Protein AF-A0A7C4D1P0-F1 (afdb_monomer_lite)

Structure (mmCIF, N/CA/C/O backbone):
data_AF-A0A7C4D1P0-F1
#
_entry.id   AF-A0A7C4D1P0-F1
#
loop_
_atom_site.group_PDB
_atom_site.id
_atom_site.type_symbol
_atom_site.label_atom_id
_atom_site.label_alt_id
_atom_site.label_comp_id
_atom_site.label_asym_id
_atom_site.label_entity_id
_atom_site.label_seq_id
_atom_site.pdbx_PDB_ins_code
_atom_site.Cartn_x
_atom_site.Cartn_y
_atom_site.Cartn_z
_atom_site.occupancy
_atom_site.B_iso_or_equiv
_atom_site.auth_seq_id
_atom_site.auth_comp_id
_atom_site.auth_asym_id
_atom_site.auth_atom_id
_atom_site.pdbx_PDB_model_num
ATOM 1 N N . MET A 1 1 ? -26.866 -9.044 7.886 1.00 81.56 1 MET A N 1
ATOM 2 C CA . MET A 1 1 ? -25.459 -9.115 7.442 1.00 81.56 1 MET A CA 1
ATOM 3 C C . MET A 1 1 ? -24.733 -7.948 8.089 1.00 81.56 1 MET A C 1
ATOM 5 O O . MET A 1 1 ? -25.326 -6.878 8.161 1.00 81.56 1 MET A O 1
ATOM 9 N N . THR A 1 2 ? -23.544 -8.150 8.655 1.00 94.19 2 THR A N 1
ATOM 10 C CA . THR A 1 2 ? -22.810 -7.054 9.311 1.00 94.19 2 THR A CA 1
ATOM 11 C C . THR A 1 2 ? -22.239 -6.128 8.239 1.00 94.19 2 THR A C 1
ATOM 13 O O . THR A 1 2 ? -21.505 -6.586 7.363 1.00 94.19 2 THR A O 1
ATOM 16 N N . LYS A 1 3 ? -22.595 -4.842 8.309 1.00 98.00 3 LYS A N 1
ATOM 17 C CA . LYS A 1 3 ? -22.197 -3.801 7.355 1.00 98.00 3 LYS A CA 1
ATOM 18 C C . LYS A 1 3 ? -20.901 -3.133 7.798 1.00 98.00 3 LYS A C 1
ATOM 20 O O . LYS A 1 3 ? -20.767 -2.749 8.965 1.00 98.00 3 LYS A O 1
ATOM 25 N N . ILE A 1 4 ? -19.959 -2.973 6.878 1.00 98.38 4 ILE A N 1
ATOM 26 C CA . ILE A 1 4 ? -18.640 -2.398 7.137 1.00 98.38 4 ILE A CA 1
ATOM 27 C C . ILE A 1 4 ? -18.399 -1.231 6.189 1.00 98.38 4 ILE A C 1
ATOM 29 O O . ILE A 1 4 ? -18.488 -1.375 4.973 1.00 98.38 4 ILE A O 1
ATOM 33 N N . TYR A 1 5 ? -18.041 -0.085 6.755 1.00 98.25 5 TYR A N 1
ATOM 34 C CA . TYR A 1 5 ? -17.588 1.077 5.998 1.00 98.25 5 TYR A CA 1
ATOM 35 C C . TYR A 1 5 ? -16.065 1.182 6.086 1.00 98.25 5 TYR A C 1
ATOM 37 O O . TYR A 1 5 ? -15.496 1.057 7.174 1.00 98.25 5 TYR A O 1
ATOM 45 N N . ILE A 1 6 ? -15.401 1.408 4.948 1.00 98.00 6 ILE A N 1
ATOM 46 C CA . ILE A 1 6 ? -13.940 1.552 4.875 1.00 98.00 6 ILE A CA 1
ATOM 47 C C . ILE A 1 6 ? -13.582 2.878 4.216 1.00 98.00 6 ILE A C 1
ATOM 49 O O . ILE A 1 6 ? -13.783 3.064 3.017 1.00 98.00 6 ILE A O 1
ATOM 53 N N . GLU A 1 7 ? -12.954 3.759 4.986 1.00 96.69 7 GLU A N 1
ATOM 54 C CA . GLU A 1 7 ? -12.439 5.043 4.519 1.00 96.69 7 GLU A CA 1
ATOM 55 C C . GLU A 1 7 ? -10.917 4.972 4.401 1.00 96.69 7 GLU A C 1
ATOM 57 O O . GLU A 1 7 ? -10.233 4.498 5.312 1.00 96.69 7 GLU A O 1
ATOM 62 N N . THR A 1 8 ? -10.370 5.415 3.267 1.00 96.38 8 THR A N 1
ATOM 63 C CA . THR A 1 8 ? -8.942 5.255 2.967 1.00 96.38 8 THR A CA 1
ATOM 64 C C . THR A 1 8 ? -8.267 6.578 2.662 1.00 96.38 8 THR A C 1
ATOM 66 O O . THR A 1 8 ? -8.712 7.333 1.801 1.00 96.38 8 THR A O 1
ATOM 69 N N . TYR A 1 9 ? -7.127 6.802 3.307 1.00 95.25 9 TYR A N 1
ATOM 70 C CA . TYR A 1 9 ? -6.290 7.979 3.138 1.00 95.25 9 TYR A CA 1
ATOM 71 C C . TYR A 1 9 ? -4.828 7.590 2.948 1.00 95.25 9 TYR A C 1
ATOM 73 O O . TYR A 1 9 ? -4.298 6.716 3.631 1.00 95.25 9 TYR A O 1
ATOM 81 N N . GLY A 1 10 ? -4.140 8.282 2.042 1.00 91.88 10 GLY A N 1
ATOM 82 C CA . GLY A 1 10 ? -2.712 8.084 1.813 1.00 91.88 10 GLY A CA 1
ATOM 83 C C . GLY A 1 10 ? -2.357 7.755 0.373 1.00 91.88 10 GLY A C 1
ATOM 84 O O . GLY A 1 10 ? -2.955 8.275 -0.567 1.00 91.88 10 GLY A O 1
ATOM 85 N N . CYS A 1 11 ? -1.321 6.932 0.216 1.00 91.31 11 CYS A N 1
ATOM 86 C CA . CYS A 1 11 ? -0.736 6.595 -1.079 1.00 91.31 11 CYS A CA 1
ATOM 87 C C . CYS A 1 11 ? -1.408 5.377 -1.736 1.00 91.31 11 CYS A C 1
ATOM 89 O O . CYS A 1 11 ? -2.293 4.746 -1.159 1.00 91.31 11 CYS A O 1
ATOM 91 N N . ALA A 1 12 ? -0.947 5.020 -2.938 1.00 91.62 12 ALA A N 1
ATOM 92 C CA . ALA A 1 12 ? -1.386 3.827 -3.662 1.00 91.62 12 ALA A CA 1
ATOM 93 C C . ALA A 1 12 ? -1.218 2.533 -2.840 1.00 91.62 12 ALA A C 1
ATOM 95 O O . ALA A 1 12 ? -2.095 1.677 -2.869 1.00 91.62 12 ALA A O 1
ATOM 96 N N . VAL A 1 13 ? -0.168 2.426 -2.015 1.00 91.50 13 VAL A N 1
ATOM 97 C CA . VAL A 1 13 ? 0.007 1.267 -1.123 1.00 91.50 13 VAL A CA 1
ATOM 98 C C . VAL A 1 13 ? -1.068 1.221 -0.029 1.00 91.50 13 VAL A C 1
ATOM 100 O O . VAL A 1 13 ? -1.601 0.153 0.244 1.00 91.50 13 VAL A O 1
ATOM 103 N N . ASN A 1 14 ? -1.467 2.363 0.553 1.00 92.44 14 ASN A N 1
ATOM 104 C CA . ASN A 1 14 ? -2.599 2.389 1.492 1.00 92.44 14 ASN A CA 1
ATOM 105 C C . ASN A 1 14 ? -3.912 1.996 0.804 1.00 92.44 14 ASN A C 1
ATOM 107 O O . ASN A 1 14 ? -4.704 1.262 1.385 1.00 92.44 14 ASN A O 1
ATOM 111 N N . LYS A 1 15 ? -4.143 2.454 -0.432 1.00 93.00 15 LYS A N 1
ATOM 112 C CA . LYS A 1 15 ? -5.319 2.037 -1.210 1.00 93.00 15 LYS A CA 1
ATOM 113 C C . LYS A 1 15 ? -5.332 0.531 -1.437 1.00 93.00 15 LYS A C 1
ATOM 115 O O . LYS A 1 15 ? -6.334 -0.112 -1.142 1.00 93.00 15 LYS A O 1
ATOM 120 N N . ALA A 1 16 ? -4.204 -0.035 -1.858 1.00 91.94 16 ALA A N 1
ATOM 121 C CA . ALA A 1 16 ? -4.065 -1.472 -2.041 1.00 91.94 16 ALA A CA 1
ATOM 122 C C . ALA A 1 16 ? -4.304 -2.254 -0.738 1.00 91.94 16 ALA A C 1
ATOM 124 O O . ALA A 1 16 ? -5.005 -3.262 -0.756 1.00 91.94 16 ALA A O 1
ATOM 125 N N . ASP A 1 17 ? -3.809 -1.759 0.401 1.00 93.50 17 ASP A N 1
ATOM 126 C CA . ASP A 1 17 ? -4.081 -2.357 1.712 1.00 93.50 17 ASP A CA 1
ATOM 127 C C . ASP A 1 17 ? -5.592 -2.384 2.032 1.00 93.50 17 ASP A C 1
ATOM 129 O O . ASP A 1 17 ? -6.105 -3.379 2.547 1.00 93.50 17 ASP A O 1
ATOM 133 N N . SER A 1 18 ? -6.338 -1.330 1.682 1.00 95.31 18 SER A N 1
ATOM 134 C CA . SER A 1 18 ? -7.801 -1.324 1.820 1.00 95.31 18 SER A CA 1
ATOM 135 C C . SER A 1 18 ? -8.494 -2.292 0.868 1.00 95.31 18 SER A C 1
ATOM 137 O O . SER A 1 18 ? -9.461 -2.931 1.272 1.00 95.31 18 SER A O 1
ATOM 139 N N . LEU A 1 19 ? -8.015 -2.435 -0.371 1.00 93.12 19 LEU A N 1
ATOM 140 C CA . LEU A 1 19 ? -8.553 -3.415 -1.322 1.00 93.12 19 LEU A CA 1
ATOM 141 C C . LEU A 1 19 ? -8.319 -4.855 -0.845 1.00 93.12 19 LEU A C 1
ATOM 143 O O . LEU A 1 19 ? -9.210 -5.694 -0.977 1.00 93.12 19 LEU A O 1
ATOM 147 N N . ILE A 1 20 ? -7.170 -5.133 -0.223 1.00 91.75 20 ILE A N 1
ATOM 148 C CA . ILE A 1 20 ? -6.896 -6.419 0.434 1.00 91.75 20 ILE A CA 1
ATOM 149 C C . ILE A 1 20 ? -7.899 -6.656 1.570 1.00 91.75 20 ILE A C 1
ATOM 151 O O . ILE A 1 20 ? -8.544 -7.702 1.598 1.00 91.75 20 ILE A O 1
ATOM 155 N N . MET A 1 21 ? -8.092 -5.678 2.466 1.00 94.50 21 MET A N 1
ATOM 156 C CA . MET A 1 21 ? -9.079 -5.807 3.548 1.00 94.50 21 MET A CA 1
ATOM 157 C C . MET A 1 21 ? -10.498 -6.017 3.005 1.00 94.50 21 MET A C 1
ATOM 159 O O . MET A 1 21 ? -11.192 -6.909 3.481 1.00 94.50 21 MET A O 1
ATOM 163 N N . LYS A 1 22 ? -10.920 -5.259 1.981 1.00 94.19 22 LYS A N 1
ATOM 164 C CA . LYS A 1 22 ? -12.225 -5.439 1.317 1.00 94.19 22 LYS A CA 1
ATOM 165 C C . LYS A 1 22 ? -12.387 -6.854 0.764 1.00 94.19 22 LYS A C 1
ATOM 167 O O . LYS A 1 22 ? -13.417 -7.465 1.013 1.00 94.19 22 LYS A O 1
ATOM 172 N N . THR A 1 23 ? -11.374 -7.371 0.066 1.00 89.88 23 THR A N 1
ATOM 173 C CA . THR A 1 23 ? -11.391 -8.730 -0.507 1.00 89.88 23 THR A CA 1
ATOM 174 C C . THR A 1 23 ? -11.657 -9.767 0.588 1.00 89.88 23 THR A C 1
ATOM 176 O O . THR A 1 23 ? -12.624 -10.517 0.503 1.00 89.88 23 THR A O 1
ATOM 179 N N . ILE A 1 24 ? -10.880 -9.720 1.675 1.00 92.25 24 ILE A N 1
ATOM 180 C CA . ILE A 1 24 ? -11.000 -10.652 2.808 1.00 92.25 24 ILE A CA 1
ATOM 181 C C . ILE A 1 24 ? -12.375 -10.545 3.490 1.00 92.25 24 ILE A C 1
ATOM 183 O O . ILE A 1 24 ? -12.966 -11.552 3.879 1.00 92.25 24 ILE A O 1
ATOM 187 N N . LEU A 1 25 ? -12.898 -9.327 3.651 1.00 94.75 25 LEU A N 1
ATOM 188 C CA . LEU A 1 25 ? -14.193 -9.099 4.296 1.00 94.75 25 LEU A CA 1
ATOM 189 C C . LEU A 1 25 ? -15.360 -9.599 3.434 1.00 94.75 25 LEU A C 1
ATOM 191 O O . LEU A 1 25 ? -16.275 -10.235 3.955 1.00 94.75 25 LEU A O 1
ATOM 195 N N . ILE A 1 26 ? -15.312 -9.375 2.121 1.00 92.62 26 ILE A N 1
ATOM 196 C CA . ILE A 1 26 ? -16.333 -9.868 1.186 1.00 92.62 26 ILE A CA 1
ATOM 197 C C . ILE A 1 26 ? -16.341 -11.402 1.165 1.00 92.62 26 ILE A C 1
ATOM 199 O O . ILE A 1 26 ? -17.405 -12.007 1.274 1.00 92.62 26 ILE A O 1
ATOM 203 N N . GLU A 1 27 ? -15.169 -12.043 1.112 1.00 91.50 27 GLU A N 1
ATOM 204 C CA . GLU A 1 27 ? -15.042 -13.510 1.161 1.00 91.50 27 GLU A CA 1
ATOM 205 C C . GLU A 1 27 ? -15.613 -14.121 2.452 1.00 91.50 27 GLU A C 1
ATOM 207 O O . GLU A 1 27 ? -16.077 -15.261 2.454 1.00 91.50 27 GLU A O 1
ATOM 212 N N . LYS A 1 28 ? -15.616 -13.361 3.554 1.00 94.75 28 LYS A N 1
ATOM 213 C CA . LYS A 1 28 ? -16.227 -13.757 4.833 1.00 94.75 28 LYS A CA 1
ATOM 214 C C . LYS A 1 28 ? -17.712 -13.405 4.960 1.00 94.75 28 LYS A C 1
ATOM 216 O O . LYS A 1 28 ? -18.309 -13.698 5.993 1.00 94.75 28 LYS A O 1
ATOM 221 N N . GLY A 1 29 ? -18.324 -12.833 3.923 1.00 95.62 29 GLY A N 1
ATOM 222 C CA . GLY A 1 29 ? -19.756 -12.533 3.886 1.00 95.62 29 GLY A CA 1
ATOM 223 C C . GLY A 1 29 ? -20.151 -11.229 4.583 1.00 95.62 29 GLY A C 1
ATOM 224 O O . GLY A 1 29 ? -21.314 -11.074 4.960 1.00 95.62 29 GLY A O 1
ATOM 225 N N . TYR A 1 30 ? -19.210 -10.298 4.778 1.00 97.25 30 TYR A N 1
ATOM 226 C CA . TYR A 1 30 ? -19.527 -8.938 5.21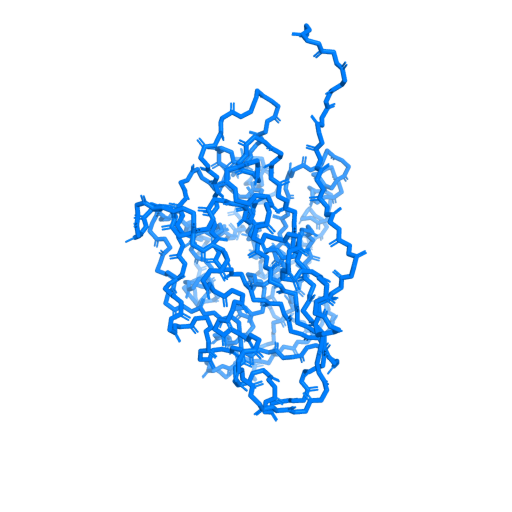9 1.00 97.25 30 TYR A CA 1
ATOM 227 C C . TYR A 1 30 ? -19.995 -8.074 4.043 1.00 97.25 30 TYR A C 1
ATOM 229 O O . TYR A 1 30 ? -19.492 -8.191 2.926 1.00 97.25 30 TYR A O 1
ATOM 237 N N . GLU A 1 31 ? -20.928 -7.162 4.312 1.00 97.12 31 GLU A N 1
ATOM 238 C CA . GLU A 1 31 ? -21.423 -6.199 3.323 1.00 97.12 31 GLU A CA 1
ATOM 239 C C . GLU A 1 31 ? -20.609 -4.904 3.418 1.00 97.12 31 GLU A C 1
ATOM 241 O O . GLU A 1 31 ? -20.522 -4.311 4.495 1.00 97.12 31 GLU A O 1
ATOM 246 N N . ILE A 1 32 ? -20.018 -4.450 2.311 1.00 96.69 32 ILE A N 1
ATOM 247 C CA . ILE A 1 32 ? -19.338 -3.149 2.258 1.00 96.69 32 ILE A CA 1
ATOM 248 C C . ILE A 1 32 ? -20.364 -2.069 1.917 1.00 96.69 32 ILE A C 1
ATOM 250 O O . ILE A 1 32 ? -21.072 -2.197 0.923 1.00 96.69 32 ILE A O 1
ATOM 254 N N . VAL A 1 33 ? -20.424 -1.015 2.731 1.00 97.19 33 VAL A N 1
ATOM 255 C CA . VAL A 1 33 ? -21.323 0.135 2.538 1.00 97.19 33 VAL A CA 1
ATOM 256 C C . VAL A 1 33 ? -20.535 1.420 2.305 1.00 97.19 33 VAL A C 1
ATOM 258 O O . VAL A 1 33 ? -19.357 1.506 2.664 1.00 97.19 33 VAL A O 1
ATOM 261 N N . ASP A 1 34 ? -21.194 2.427 1.732 1.00 95.62 34 ASP A N 1
ATOM 262 C CA . ASP A 1 34 ? -20.552 3.669 1.285 1.00 95.62 34 ASP A CA 1
ATOM 263 C C . ASP A 1 34 ? -20.566 4.789 2.331 1.00 95.62 34 ASP A C 1
ATOM 265 O O . ASP A 1 34 ? -19.834 5.771 2.189 1.00 95.62 34 ASP A O 1
ATOM 269 N N . THR A 1 35 ? -21.364 4.654 3.394 1.00 96.44 35 THR A N 1
ATOM 270 C CA . THR A 1 35 ? -21.483 5.671 4.445 1.00 96.44 35 THR A CA 1
ATOM 271 C C . THR A 1 35 ? -21.177 5.100 5.832 1.00 96.44 35 THR A C 1
ATOM 273 O O . THR A 1 35 ? -21.544 3.959 6.146 1.00 96.44 35 THR A O 1
ATOM 276 N N . PRO A 1 36 ? -20.511 5.869 6.716 1.00 96.25 36 PRO A N 1
ATOM 277 C CA . PRO A 1 36 ? -20.294 5.440 8.092 1.00 96.25 36 PRO A CA 1
ATOM 278 C C . PRO A 1 36 ? -21.611 5.280 8.859 1.00 96.25 36 PRO A C 1
ATOM 280 O O . PRO A 1 36 ? -21.653 4.506 9.815 1.00 96.25 36 PRO A O 1
ATOM 283 N N . GLU A 1 37 ? -22.686 5.963 8.462 1.00 94.75 37 GLU A N 1
ATOM 284 C CA . GLU A 1 37 ? -24.021 5.901 9.066 1.00 94.75 37 GLU A CA 1
ATOM 285 C C . GLU A 1 37 ? -24.698 4.536 8.866 1.00 94.75 37 GLU A C 1
ATOM 287 O O . GLU A 1 37 ? -25.320 4.029 9.802 1.00 94.75 37 GLU A O 1
ATOM 292 N N . GLU A 1 38 ? -24.503 3.891 7.717 1.00 95.62 38 GLU A N 1
ATOM 293 C CA . GLU A 1 38 ? -25.063 2.565 7.411 1.00 95.62 38 GLU A CA 1
ATOM 294 C C . GLU A 1 38 ? -24.280 1.406 8.044 1.00 95.62 38 GLU A C 1
ATOM 296 O O . GLU A 1 38 ? -24.788 0.289 8.162 1.00 95.62 38 GLU A O 1
ATOM 301 N N . ALA A 1 39 ? -23.037 1.651 8.459 1.00 97.50 39 ALA A N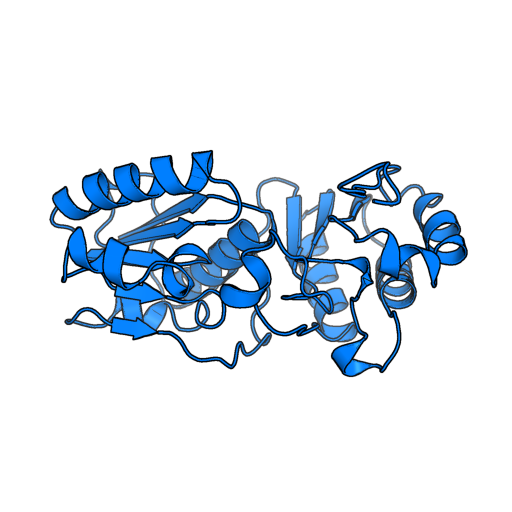 1
ATOM 302 C CA . ALA A 1 39 ? -22.148 0.601 8.934 1.00 97.50 39 ALA A CA 1
ATOM 303 C C . ALA A 1 39 ? -22.383 0.207 10.398 1.00 97.50 39 ALA A C 1
ATOM 305 O O . ALA A 1 39 ? -22.707 1.037 11.247 1.00 97.50 39 ALA A O 1
ATOM 306 N N . ASN A 1 40 ? -22.120 -1.055 10.730 1.00 97.12 40 ASN A N 1
ATOM 307 C CA . ASN A 1 40 ? -21.958 -1.513 12.111 1.00 97.12 40 ASN A CA 1
ATOM 308 C C . ASN A 1 40 ? -20.508 -1.333 12.592 1.00 97.12 40 ASN A C 1
ATOM 310 O O . ASN A 1 40 ? -20.268 -1.095 13.777 1.00 97.12 40 ASN A O 1
ATOM 314 N N . ILE A 1 41 ? -19.546 -1.448 11.669 1.00 98.19 41 ILE A N 1
ATOM 315 C CA . ILE A 1 41 ? -18.107 -1.352 11.934 1.00 98.19 41 ILE A CA 1
ATOM 316 C C . ILE A 1 41 ? -17.486 -0.372 10.942 1.00 98.19 41 ILE A C 1
ATOM 318 O O . ILE A 1 41 ? -17.766 -0.422 9.745 1.00 98.19 41 ILE A O 1
ATOM 322 N N . ILE A 1 42 ? -16.623 0.506 11.442 1.00 98.56 42 ILE A N 1
ATOM 323 C CA . ILE A 1 42 ? -15.915 1.504 10.642 1.00 98.56 42 ILE A CA 1
ATOM 324 C C . ILE A 1 42 ? -14.428 1.167 10.641 1.00 98.56 42 ILE A C 1
ATOM 326 O O . ILE A 1 42 ? -13.831 0.978 11.702 1.00 98.56 42 ILE A O 1
ATOM 330 N N . ILE A 1 43 ? -13.824 1.131 9.455 1.00 98.56 43 ILE A N 1
ATOM 331 C CA . ILE A 1 43 ? -12.384 0.971 9.264 1.00 98.56 43 ILE A CA 1
ATOM 332 C C . ILE A 1 43 ? -11.828 2.249 8.638 1.00 98.56 43 ILE A C 1
ATOM 334 O O . ILE A 1 43 ? -12.247 2.654 7.557 1.00 98.56 43 ILE A O 1
ATOM 338 N N . VAL A 1 44 ? -10.851 2.868 9.295 1.00 98.12 44 VAL A N 1
ATOM 339 C CA . VAL A 1 44 ? -10.098 4.006 8.752 1.00 98.12 44 VAL A CA 1
ATOM 340 C C . VAL A 1 44 ? -8.680 3.548 8.469 1.00 98.12 44 VAL A C 1
ATOM 342 O O . VAL A 1 44 ? -7.884 3.391 9.394 1.00 98.12 44 VAL A O 1
ATOM 345 N N . ASN A 1 45 ? -8.348 3.339 7.199 1.00 97.69 45 ASN A N 1
ATOM 346 C CA . ASN A 1 45 ? -6.980 3.046 6.786 1.00 97.69 45 ASN A CA 1
ATOM 347 C C . ASN A 1 45 ? -6.278 4.342 6.402 1.00 97.69 45 ASN A C 1
ATOM 349 O O . ASN A 1 45 ? -6.676 4.992 5.435 1.00 97.69 45 ASN A O 1
ATOM 353 N N . THR A 1 46 ? -5.235 4.726 7.135 1.00 95.31 46 THR A N 1
ATOM 354 C CA . THR A 1 46 ? -4.592 6.014 6.897 1.00 95.31 46 THR A CA 1
ATOM 355 C C . THR A 1 46 ? -3.068 6.010 6.957 1.00 95.31 46 THR A C 1
ATOM 357 O O . THR A 1 46 ? -2.407 5.205 7.619 1.00 95.31 46 THR A O 1
ATOM 360 N N . CYS A 1 47 ? -2.504 6.966 6.226 1.00 89.62 47 CYS A N 1
ATOM 361 C CA . CYS A 1 47 ? -1.098 7.311 6.205 1.00 89.62 47 CYS A CA 1
ATOM 362 C C . CYS A 1 47 ? -0.740 8.353 7.279 1.00 89.62 47 CYS A C 1
ATOM 364 O O . CYS A 1 47 ? -1.601 8.995 7.876 1.00 89.62 47 CYS A O 1
ATOM 366 N N . VAL A 1 48 ? 0.565 8.516 7.491 1.00 90.94 48 VAL A N 1
ATOM 367 C CA . VAL A 1 48 ? 1.189 9.476 8.417 1.00 90.94 48 VAL A CA 1
ATOM 368 C C . VAL A 1 48 ? 2.412 10.165 7.785 1.00 90.94 48 VAL A C 1
ATOM 370 O O . VAL A 1 48 ? 3.138 10.898 8.433 1.00 90.94 48 VAL A O 1
ATOM 373 N N . VAL A 1 49 ? 2.665 9.931 6.490 1.00 87.44 49 VAL A N 1
ATOM 374 C CA . VAL A 1 49 ? 3.855 10.454 5.793 1.00 87.44 49 VAL A CA 1
ATOM 375 C C . VAL A 1 49 ? 3.781 11.966 5.588 1.00 87.44 49 VAL A C 1
ATOM 377 O O . VAL A 1 49 ? 4.807 12.635 5.621 1.00 87.44 49 VAL A O 1
ATOM 380 N N . ARG A 1 50 ? 2.581 12.515 5.369 1.00 89.06 50 ARG A N 1
ATOM 381 C CA . ARG A 1 50 ? 2.383 13.960 5.237 1.00 89.06 50 ARG A CA 1
ATOM 382 C C . ARG A 1 50 ? 1.713 14.522 6.483 1.00 89.06 50 ARG A C 1
ATOM 384 O O . ARG A 1 50 ? 0.676 14.009 6.905 1.00 89.06 50 ARG A O 1
ATOM 391 N N . TYR A 1 51 ? 2.267 15.609 7.012 1.00 87.94 51 TYR A N 1
ATOM 392 C CA . TYR A 1 51 ? 1.777 16.261 8.228 1.00 87.94 51 TYR A CA 1
ATOM 393 C C . TYR A 1 51 ? 0.320 16.743 8.111 1.00 87.94 51 TYR A C 1
ATOM 395 O O . TYR A 1 51 ? -0.483 16.554 9.020 1.00 87.94 51 TYR A O 1
ATOM 403 N N . ASP A 1 52 ? -0.069 17.297 6.960 1.00 89.56 52 ASP A N 1
ATOM 404 C CA . ASP A 1 52 ? -1.448 17.730 6.701 1.00 89.56 52 ASP A CA 1
ATOM 405 C C . ASP A 1 52 ? -2.444 16.556 6.737 1.00 89.56 52 ASP A C 1
ATOM 407 O O . ASP A 1 52 ? -3.594 16.704 7.158 1.00 89.56 52 ASP A O 1
ATOM 411 N N . THR A 1 53 ? -2.005 15.378 6.287 1.00 88.88 53 THR A N 1
ATOM 412 C CA . THR A 1 53 ? -2.791 14.147 6.354 1.00 88.88 53 THR A CA 1
ATOM 413 C C . THR A 1 53 ? -2.878 13.697 7.803 1.00 88.88 53 THR A C 1
ATOM 415 O O . THR A 1 53 ? -3.981 13.501 8.295 1.00 88.88 53 THR A O 1
ATOM 418 N N . GLU A 1 54 ? -1.760 13.633 8.526 1.00 91.94 54 GLU A N 1
ATOM 419 C CA . GLU A 1 54 ? -1.739 13.267 9.947 1.00 91.94 54 GLU A CA 1
ATOM 420 C C . GLU A 1 54 ? -2.738 14.090 10.781 1.00 91.94 54 GLU A C 1
ATOM 422 O O . GLU A 1 54 ? -3.603 13.520 11.454 1.00 91.94 54 GLU A O 1
ATOM 427 N N . VAL A 1 55 ? -2.666 15.424 10.708 1.00 92.88 55 VAL A N 1
ATOM 428 C CA . VAL A 1 55 ? -3.530 16.320 11.498 1.00 92.88 55 VAL A CA 1
ATOM 429 C C . VAL A 1 55 ? -5.007 16.087 11.182 1.00 92.88 55 VAL A C 1
ATOM 431 O O . VAL A 1 55 ? -5.833 15.962 12.092 1.00 92.88 55 VAL A O 1
ATOM 434 N N . ARG A 1 56 ? -5.354 15.984 9.892 1.00 95.06 56 ARG A N 1
ATOM 435 C CA . ARG A 1 56 ? -6.733 15.704 9.464 1.00 95.06 56 ARG A CA 1
ATOM 436 C C . ARG A 1 56 ? -7.219 14.348 9.966 1.00 95.06 56 ARG A C 1
ATOM 438 O O . ARG A 1 56 ? -8.387 14.218 10.324 1.00 95.06 56 ARG A O 1
ATOM 445 N N . MET A 1 57 ? -6.336 13.359 10.018 1.00 95.81 57 MET A N 1
ATOM 446 C CA . MET A 1 57 ? -6.686 11.988 10.374 1.00 95.81 57 MET A CA 1
ATOM 447 C C . MET A 1 57 ? -6.936 11.814 11.859 1.00 95.81 57 MET A C 1
ATOM 449 O O . MET A 1 57 ? -7.910 11.158 12.213 1.00 95.81 57 MET A O 1
ATOM 453 N N . PHE A 1 58 ? -6.177 12.475 12.734 1.00 96.94 58 PHE A N 1
ATOM 454 C CA . PHE A 1 58 ? -6.528 12.491 14.158 1.00 96.94 58 PHE A CA 1
ATOM 455 C C . PHE A 1 58 ? -7.901 13.116 14.408 1.00 96.94 58 PHE A C 1
ATOM 457 O O . PHE A 1 58 ? -8.694 12.559 15.164 1.00 96.94 58 PHE A O 1
ATOM 464 N N . LYS A 1 59 ? -8.221 14.219 13.718 1.00 96.75 59 LYS A N 1
ATOM 465 C CA . LYS A 1 59 ? -9.553 14.833 13.801 1.00 96.75 59 LYS A CA 1
ATOM 466 C C . LYS A 1 59 ? -10.644 13.886 13.291 1.00 96.75 59 LYS A C 1
ATOM 468 O O . LYS A 1 59 ? -11.684 13.762 13.929 1.00 96.75 59 LYS A O 1
ATOM 473 N N . ARG A 1 60 ? -10.417 13.209 12.161 1.00 97.12 60 ARG A N 1
ATOM 474 C CA . ARG A 1 60 ? -11.386 12.262 11.586 1.00 97.12 60 ARG A CA 1
ATOM 475 C C . ARG A 1 60 ? -11.595 11.040 12.484 1.00 97.12 60 ARG A C 1
ATOM 477 O O . ARG A 1 60 ? -12.734 10.638 12.686 1.00 97.12 60 ARG A O 1
ATOM 484 N N . ILE A 1 61 ? -10.530 10.491 13.066 1.00 97.56 61 ILE A N 1
ATOM 485 C CA . ILE A 1 61 ? -10.600 9.373 14.019 1.00 97.56 61 ILE A CA 1
ATOM 486 C C . ILE A 1 61 ? -11.404 9.770 15.265 1.00 97.56 61 ILE A C 1
ATOM 488 O O . ILE A 1 61 ? -12.267 9.006 15.684 1.00 97.56 61 ILE A O 1
ATOM 492 N N . ASP A 1 62 ? -11.176 10.966 15.818 1.00 97.62 62 ASP A N 1
ATOM 493 C CA . ASP A 1 62 ? -11.947 11.493 16.957 1.00 97.62 62 ASP A CA 1
ATOM 494 C C . ASP A 1 62 ? -13.437 11.695 16.624 1.00 97.62 62 ASP A C 1
ATOM 496 O O . ASP A 1 62 ? -14.314 11.409 17.434 1.00 97.62 62 ASP A O 1
ATOM 500 N N . GLN A 1 63 ? -13.755 12.152 15.412 1.00 97.06 63 GLN A N 1
ATOM 501 C CA . GLN A 1 63 ? -15.147 12.262 14.966 1.00 97.06 63 GLN A CA 1
ATOM 502 C C . GLN A 1 63 ? -15.823 10.891 14.868 1.00 97.06 63 GLN A C 1
ATOM 504 O O . GLN A 1 63 ? -16.951 10.723 15.324 1.00 97.06 63 GLN A O 1
ATOM 509 N N . LEU A 1 64 ? -15.135 9.910 14.282 1.00 97.06 64 LEU A N 1
ATOM 510 C CA . LEU A 1 64 ? -15.682 8.571 14.075 1.00 97.06 64 LEU A CA 1
ATOM 511 C C . LEU A 1 64 ? -15.801 7.785 15.387 1.00 97.06 64 LEU A C 1
ATOM 513 O O . LEU A 1 64 ? -16.747 7.014 15.542 1.00 97.06 64 LEU A O 1
ATOM 517 N N . SER A 1 65 ? -14.902 8.002 16.353 1.00 96.19 65 SER A N 1
ATOM 518 C CA . SER A 1 65 ? -14.973 7.344 17.667 1.00 96.19 65 SER A CA 1
ATOM 519 C C . SER A 1 65 ? -16.216 7.763 18.463 1.00 96.19 65 SER A C 1
ATOM 521 O O . SER A 1 65 ? -16.735 6.977 19.255 1.00 96.19 65 SER A O 1
ATOM 523 N N . LYS A 1 66 ? -16.739 8.969 18.209 1.00 95.81 66 LYS A N 1
ATOM 524 C CA . LYS A 1 66 ? -17.944 9.521 18.849 1.00 95.81 66 LYS A CA 1
ATOM 525 C C . LYS A 1 66 ? -19.257 8.987 18.276 1.00 95.81 66 LYS A C 1
ATOM 527 O O . LYS A 1 66 ? -20.304 9.234 18.863 1.00 95.81 66 LYS A O 1
ATOM 532 N N . LEU A 1 67 ? -19.226 8.224 17.180 1.00 94.75 67 LEU A N 1
ATOM 533 C CA . LEU A 1 67 ? -20.431 7.630 16.584 1.00 94.75 67 LEU A CA 1
ATOM 534 C C . LEU A 1 67 ? -20.981 6.430 17.375 1.00 94.75 67 LEU A C 1
ATOM 536 O O . LEU A 1 67 ? -22.013 5.883 16.999 1.00 94.75 67 LEU A O 1
ATOM 540 N N . GLY A 1 68 ? -20.293 5.980 18.432 1.00 92.62 68 GLY A N 1
ATOM 541 C CA . GLY A 1 68 ? -20.714 4.821 19.232 1.00 92.62 68 GLY A CA 1
ATOM 542 C C . GLY A 1 68 ? -20.622 3.484 18.486 1.00 92.62 68 GLY A C 1
ATOM 543 O O . GLY A 1 68 ? -21.176 2.484 18.933 1.00 92.62 68 GLY A O 1
ATOM 544 N N . LYS A 1 69 ? -19.929 3.465 17.343 1.00 95.31 69 LYS A N 1
ATOM 545 C CA . LYS A 1 69 ? -19.711 2.283 16.504 1.00 95.31 69 LYS A CA 1
ATOM 546 C C . LYS A 1 69 ? -18.332 1.697 16.761 1.00 95.31 69 LYS A C 1
ATOM 548 O O . LYS A 1 69 ? -17.413 2.394 17.195 1.00 95.31 69 LYS A O 1
ATOM 553 N N . LYS A 1 70 ? -18.164 0.412 16.450 1.00 97.25 70 LYS A N 1
ATOM 554 C CA . LYS A 1 70 ? -16.850 -0.225 16.525 1.00 97.25 70 LYS A CA 1
ATOM 555 C C . LYS A 1 70 ? -15.921 0.413 15.492 1.00 97.25 70 LYS A C 1
ATOM 557 O O . LYS A 1 70 ? -16.197 0.353 14.295 1.00 97.25 70 LYS A O 1
ATOM 562 N N . LEU A 1 71 ? -14.830 1.011 15.965 1.00 98.31 71 LEU A N 1
ATOM 563 C CA . LEU A 1 71 ? -13.847 1.698 15.134 1.00 98.31 71 LEU A CA 1
ATOM 564 C C . LEU A 1 71 ? -12.532 0.919 15.099 1.00 98.31 71 LEU A C 1
ATOM 566 O O . LEU A 1 71 ? -11.949 0.586 16.134 1.00 98.31 71 LEU A O 1
ATOM 570 N N . ILE A 1 72 ? -12.055 0.671 13.887 1.00 98.56 72 ILE A N 1
ATOM 571 C CA . ILE A 1 72 ? -10.767 0.059 13.598 1.00 98.56 72 ILE A CA 1
ATOM 572 C C . ILE A 1 72 ? -9.931 1.096 12.850 1.00 98.56 72 ILE A C 1
ATOM 574 O O . ILE A 1 72 ? -10.337 1.594 11.802 1.00 98.56 72 ILE A O 1
ATOM 578 N N . VAL A 1 73 ? -8.755 1.429 13.372 1.00 98.44 73 VAL A N 1
ATOM 579 C CA . VAL A 1 73 ? -7.778 2.262 12.665 1.00 98.44 73 VAL A CA 1
ATOM 580 C C . VAL A 1 73 ? -6.695 1.348 12.110 1.00 98.44 73 VAL A C 1
ATOM 582 O O . VAL A 1 73 ? -6.151 0.508 12.826 1.00 98.44 73 VAL A O 1
ATOM 585 N N . ALA A 1 74 ? -6.389 1.507 10.829 1.00 97.38 74 ALA A N 1
ATOM 586 C CA . ALA A 1 74 ? -5.405 0.729 10.097 1.00 97.38 74 ALA A CA 1
ATOM 587 C C . ALA A 1 74 ? -4.382 1.637 9.395 1.00 97.38 74 ALA A C 1
ATOM 589 O O . ALA A 1 74 ? -4.579 2.848 9.256 1.00 97.38 74 ALA A O 1
ATOM 590 N N . GLY A 1 75 ? -3.290 1.041 8.920 1.00 94.88 75 GLY A N 1
ATOM 591 C CA . GLY A 1 75 ? -2.288 1.731 8.109 1.00 94.88 75 GLY A CA 1
ATOM 592 C C . GLY A 1 75 ? -1.156 2.356 8.922 1.00 94.88 75 GLY A C 1
ATOM 593 O O . GLY A 1 75 ? -0.977 2.088 10.105 1.00 94.88 75 GLY A O 1
ATOM 594 N N . CYS A 1 76 ? -0.327 3.168 8.263 1.00 94.69 76 CYS A N 1
ATOM 595 C CA . CYS A 1 76 ? 0.965 3.620 8.789 1.00 94.69 76 CYS A CA 1
ATOM 596 C C . CYS A 1 76 ? 0.849 4.384 10.116 1.00 94.69 76 CYS A C 1
ATOM 598 O O . CYS A 1 76 ? 1.759 4.316 10.941 1.00 94.69 76 CYS A O 1
ATOM 600 N N . ILE A 1 77 ? -0.262 5.096 10.334 1.00 95.94 77 ILE A N 1
ATOM 601 C CA . ILE A 1 77 ? -0.468 5.896 11.548 1.00 95.94 77 ILE A CA 1
ATOM 602 C C . ILE A 1 77 ? -0.457 5.045 12.824 1.00 95.94 77 ILE A C 1
ATOM 604 O O . ILE A 1 77 ? -0.048 5.535 13.873 1.00 95.94 77 ILE A O 1
ATOM 608 N N . THR A 1 78 ? -0.873 3.776 12.748 1.00 95.62 78 THR A N 1
ATOM 609 C CA . THR A 1 78 ? -1.024 2.915 13.930 1.00 95.62 78 THR A CA 1
ATOM 610 C C . THR A 1 78 ? 0.319 2.460 14.479 1.00 95.62 78 THR A C 1
ATOM 612 O O . THR A 1 78 ? 0.453 2.313 15.689 1.00 95.62 78 THR A O 1
ATOM 615 N N . LYS A 1 79 ? 1.323 2.295 13.609 1.00 92.75 79 LYS A N 1
ATOM 616 C CA . LYS A 1 79 ? 2.708 1.998 14.001 1.00 92.75 79 LYS A CA 1
ATOM 617 C C . LYS A 1 79 ? 3.417 3.225 14.571 1.00 92.75 79 LYS A C 1
ATOM 619 O O . LYS A 1 79 ? 4.211 3.084 15.491 1.00 92.75 79 LYS A O 1
ATOM 624 N N . VAL A 1 80 ? 3.127 4.418 14.049 1.00 94.62 80 VAL A N 1
ATOM 625 C CA . VAL A 1 80 ? 3.834 5.652 14.438 1.00 94.62 80 VAL A CA 1
ATOM 626 C C . VAL A 1 80 ? 3.234 6.292 15.689 1.00 94.62 80 VAL A C 1
ATOM 628 O O . VAL A 1 80 ? 3.969 6.729 16.570 1.00 94.62 80 VAL A O 1
ATOM 631 N N . TYR A 1 81 ? 1.905 6.325 15.804 1.00 95.69 81 TYR A N 1
ATOM 632 C CA . TYR A 1 81 ? 1.207 7.016 16.890 1.00 95.69 81 TYR A CA 1
ATOM 633 C C . TYR A 1 81 ? 0.133 6.163 17.595 1.00 95.69 81 TYR A C 1
ATOM 635 O O . TYR A 1 81 ? -0.982 6.648 17.816 1.00 95.69 81 TYR A O 1
ATOM 643 N N . PRO A 1 82 ? 0.434 4.920 18.023 1.00 95.50 82 PRO A N 1
ATOM 644 C CA . PRO A 1 82 ? -0.558 4.054 18.664 1.00 95.50 82 PRO A CA 1
ATOM 645 C C . PRO A 1 82 ? -1.154 4.688 19.930 1.00 95.50 82 PRO A C 1
ATOM 647 O O . PRO A 1 82 ? -2.371 4.703 20.107 1.00 95.50 82 PRO A O 1
ATOM 650 N N . TYR A 1 83 ? -0.315 5.281 20.784 1.00 95.62 83 TYR A N 1
ATOM 651 C CA . TYR A 1 83 ? -0.749 5.890 22.046 1.00 95.62 83 TYR A CA 1
ATOM 652 C C . TYR A 1 83 ? -1.622 7.131 21.844 1.00 95.62 83 TYR A C 1
ATOM 654 O O . TYR A 1 83 ? -2.601 7.322 22.562 1.00 95.62 83 TYR A O 1
ATOM 662 N N . ARG A 1 84 ? -1.321 7.951 20.831 1.00 96.19 84 ARG A N 1
ATOM 663 C CA . ARG A 1 84 ? -2.129 9.135 20.512 1.00 96.19 84 ARG A CA 1
ATOM 664 C C . ARG A 1 84 ? -3.511 8.729 20.009 1.00 96.19 84 ARG A C 1
ATOM 666 O O . ARG A 1 84 ? -4.495 9.333 20.415 1.00 96.19 84 ARG A O 1
ATOM 673 N N . ILE A 1 85 ? -3.613 7.665 19.212 1.00 96.62 85 ILE A N 1
ATOM 674 C CA . ILE A 1 85 ? -4.917 7.117 18.807 1.00 96.62 85 ILE A CA 1
ATOM 675 C C . ILE A 1 85 ? -5.683 6.610 20.038 1.00 96.62 85 ILE A C 1
ATOM 677 O O . ILE A 1 85 ? -6.847 6.957 20.218 1.00 96.62 85 ILE A O 1
ATOM 681 N N . ARG A 1 86 ? -5.020 5.864 20.934 1.00 94.50 86 ARG A N 1
ATOM 682 C CA . ARG A 1 86 ? -5.625 5.366 22.185 1.00 94.50 86 ARG A CA 1
ATOM 683 C C . ARG A 1 86 ? -6.099 6.487 23.114 1.00 94.50 86 ARG A C 1
ATOM 685 O O . ARG A 1 86 ? -7.104 6.311 23.794 1.00 94.50 86 ARG A O 1
ATOM 692 N N . SER A 1 87 ? -5.426 7.640 23.120 1.00 95.88 87 SER A N 1
ATOM 693 C CA . SER A 1 87 ? -5.880 8.806 23.892 1.00 95.88 87 SER A CA 1
ATOM 694 C C . SER A 1 87 ? -7.181 9.427 23.374 1.00 95.88 87 SER A C 1
ATOM 696 O O . SER A 1 87 ? -7.869 10.084 24.147 1.00 95.88 87 SER A O 1
ATOM 698 N N . LEU A 1 88 ? -7.545 9.197 22.104 1.00 95.69 88 LEU A N 1
ATOM 699 C CA . LEU A 1 88 ? -8.841 9.623 21.560 1.00 95.69 88 LEU A CA 1
ATOM 700 C C . LEU A 1 88 ? -9.965 8.686 22.010 1.00 95.69 88 LEU A C 1
ATOM 702 O O . LEU A 1 88 ? -11.051 9.136 22.358 1.00 95.69 88 LEU A O 1
ATOM 706 N N . SER A 1 89 ? -9.712 7.376 21.992 1.00 95.31 89 SER A N 1
ATOM 707 C CA . SER A 1 89 ? -10.593 6.380 22.599 1.00 95.31 89 SER A CA 1
ATOM 708 C C . SER A 1 89 ? -9.863 5.054 22.813 1.00 95.31 89 SER A C 1
ATOM 710 O O . SER A 1 89 ? -9.230 4.511 21.902 1.00 95.31 89 SER A O 1
ATOM 712 N N . GLN A 1 90 ? -10.022 4.479 24.008 1.00 94.12 90 GLN A N 1
ATOM 713 C CA . GLN A 1 90 ? -9.467 3.166 24.346 1.00 94.12 90 GLN A CA 1
ATOM 714 C C . GLN A 1 90 ? -10.172 2.018 23.610 1.00 94.12 90 GLN A C 1
ATOM 716 O O . GLN A 1 90 ? -9.578 0.953 23.454 1.00 94.12 90 GLN A O 1
ATOM 721 N N . SER A 1 91 ? -11.393 2.234 23.103 1.00 95.25 91 SER A N 1
ATOM 722 C CA . SER A 1 91 ? -12.177 1.203 22.410 1.00 95.25 91 SER A CA 1
ATOM 723 C C . SER A 1 91 ? -11.722 0.917 20.970 1.00 95.25 91 SER A C 1
ATOM 725 O O . SER A 1 91 ? -12.209 -0.021 20.340 1.00 95.25 91 SER A O 1
ATOM 727 N N . ILE A 1 92 ? -10.784 1.704 20.434 1.00 98.00 92 ILE A N 1
ATOM 728 C CA . ILE A 1 92 ? -10.334 1.599 19.040 1.00 98.00 92 ILE A CA 1
ATOM 729 C C . ILE A 1 92 ? -9.457 0.358 18.851 1.00 98.00 92 ILE A C 1
ATOM 731 O O . ILE A 1 92 ? -8.488 0.167 19.580 1.00 98.00 92 ILE A O 1
ATOM 735 N N . SER A 1 93 ? -9.734 -0.470 17.844 1.00 98.19 93 SER A N 1
ATOM 736 C CA . SER A 1 93 ? -8.785 -1.520 17.436 1.00 98.19 93 SER A CA 1
ATOM 737 C C . SER A 1 93 ? -7.744 -0.962 16.469 1.00 98.19 93 SER A C 1
ATOM 739 O O . SER A 1 93 ? -8.062 -0.109 15.643 1.00 98.19 93 SER A O 1
ATOM 741 N N . LEU A 1 94 ? -6.502 -1.432 16.564 1.00 97.94 94 LEU A N 1
ATOM 742 C CA . LEU A 1 94 ? -5.379 -0.958 15.759 1.00 97.94 94 LEU A CA 1
ATOM 743 C C . LEU A 1 94 ? -4.841 -2.088 14.887 1.00 97.94 94 LEU A C 1
ATOM 745 O O . LEU A 1 94 ? -4.574 -3.179 15.387 1.00 97.94 94 LEU A O 1
ATOM 749 N N . ILE A 1 95 ? -4.638 -1.809 13.603 1.00 96.06 95 ILE A N 1
ATOM 750 C CA . ILE A 1 95 ? -4.031 -2.740 12.649 1.00 96.06 95 ILE A CA 1
ATOM 751 C C . ILE A 1 95 ? -2.814 -2.066 12.012 1.00 96.06 95 ILE A C 1
ATOM 753 O O . ILE A 1 95 ? -2.922 -1.006 11.386 1.00 96.06 95 ILE A O 1
ATOM 757 N N . ALA A 1 96 ? -1.633 -2.653 12.182 1.00 93.69 96 ALA A N 1
ATOM 758 C CA . ALA A 1 96 ? -0.435 -2.221 11.470 1.00 93.69 96 ALA A CA 1
ATOM 759 C C . ALA A 1 96 ? -0.547 -2.513 9.968 1.00 93.69 96 ALA A C 1
ATOM 761 O O . ALA A 1 96 ? -1.248 -3.447 9.575 1.00 93.69 96 ALA A O 1
ATOM 762 N N . PRO A 1 97 ? 0.191 -1.789 9.109 1.00 90.88 97 PRO A N 1
ATOM 763 C CA . PRO A 1 97 ? 0.201 -2.085 7.680 1.00 90.88 97 PRO A CA 1
ATOM 764 C C . PRO A 1 97 ? 0.556 -3.536 7.335 1.00 90.88 97 PRO A C 1
ATOM 766 O O . PRO A 1 97 ? 0.043 -4.094 6.368 1.00 90.88 97 PRO A O 1
ATOM 769 N N . GLN A 1 98 ? 1.406 -4.160 8.150 1.00 89.31 98 GLN A N 1
ATOM 770 C CA . GLN A 1 98 ? 1.850 -5.542 7.982 1.00 89.31 98 GLN A CA 1
ATOM 771 C C . GLN A 1 98 ? 0.808 -6.576 8.430 1.00 89.31 98 GLN A C 1
ATOM 773 O O . GLN A 1 98 ? 0.965 -7.754 8.138 1.00 89.31 98 GLN A O 1
ATOM 778 N N . SER A 1 99 ? -0.252 -6.159 9.124 1.00 92.00 99 SER A N 1
ATOM 779 C CA . SER A 1 99 ? -1.242 -7.057 9.733 1.00 92.00 99 SER A CA 1
ATOM 780 C C . SER A 1 99 ? -2.640 -6.906 9.127 1.00 92.00 99 SER A C 1
ATOM 782 O O . SER A 1 99 ? -3.612 -7.417 9.675 1.00 92.00 99 SER A O 1
ATOM 784 N N . ILE A 1 100 ? -2.772 -6.214 7.991 1.00 91.81 100 ILE A N 1
ATOM 785 C CA . ILE A 1 100 ? -4.063 -5.976 7.320 1.00 91.81 100 ILE A CA 1
ATOM 786 C C . ILE A 1 100 ? -4.793 -7.262 6.911 1.00 91.81 100 ILE A C 1
ATOM 788 O O . ILE A 1 100 ? -6.017 -7.284 6.841 1.00 91.81 100 ILE A O 1
ATOM 792 N N . ASN A 1 101 ? -4.062 -8.355 6.688 1.00 89.62 101 ASN A N 1
ATOM 793 C CA . ASN A 1 101 ? -4.624 -9.669 6.383 1.00 89.62 101 ASN A CA 1
ATOM 794 C C . ASN A 1 101 ? -5.378 -10.279 7.578 1.00 89.62 101 ASN A C 1
ATOM 796 O O . ASN A 1 101 ? -6.185 -11.185 7.398 1.00 89.62 101 ASN A O 1
ATOM 800 N N . ARG A 1 102 ? -5.148 -9.759 8.788 1.00 92.00 102 ARG A N 1
ATOM 801 C CA . ARG A 1 102 ? -5.809 -10.158 10.036 1.00 92.00 102 ARG A CA 1
ATOM 802 C C . ARG A 1 102 ? -7.015 -9.272 10.370 1.00 92.00 102 ARG A C 1
ATOM 804 O O . ARG A 1 102 ? -7.480 -9.260 11.505 1.00 92.00 102 ARG A O 1
ATOM 811 N N . VAL A 1 103 ? -7.545 -8.520 9.396 1.00 95.12 103 VAL A N 1
ATOM 812 C CA . VAL A 1 103 ? -8.688 -7.609 9.601 1.00 95.12 103 VAL A CA 1
ATOM 813 C C . VAL A 1 103 ? -9.900 -8.297 10.235 1.00 95.12 103 VAL A C 1
ATOM 815 O O . VAL A 1 103 ? -10.585 -7.683 11.049 1.00 95.12 103 VAL A O 1
ATOM 818 N N . ILE A 1 104 ? -10.116 -9.583 9.939 1.00 95.75 104 ILE A N 1
ATOM 819 C CA . ILE A 1 104 ? -11.195 -10.389 10.525 1.00 95.75 104 ILE A CA 1
ATOM 820 C C . ILE A 1 104 ? -11.082 -10.469 12.045 1.00 95.75 104 ILE A C 1
ATOM 822 O O . ILE A 1 104 ? -12.075 -10.275 12.734 1.00 95.75 104 ILE A O 1
ATOM 826 N N . GLU A 1 105 ? -9.877 -10.644 12.587 1.00 95.50 105 GLU A N 1
ATOM 827 C CA . GLU A 1 105 ? -9.675 -10.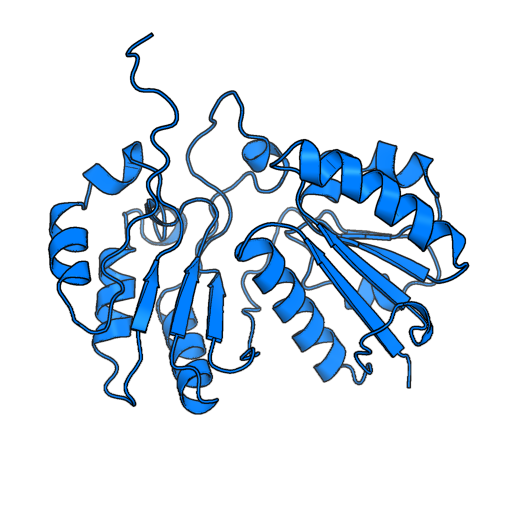727 14.037 1.00 95.50 105 GLU A CA 1
ATOM 828 C C . GLU A 1 105 ? -10.089 -9.425 14.729 1.00 95.50 105 GLU A C 1
ATOM 830 O O . GLU A 1 105 ? -10.759 -9.435 15.762 1.00 95.50 105 GLU A O 1
ATOM 835 N N . ALA A 1 106 ? -9.759 -8.283 14.121 1.00 96.56 106 ALA A N 1
ATOM 836 C CA . ALA A 1 106 ? -10.195 -6.989 14.624 1.00 96.56 106 ALA A CA 1
ATOM 837 C C . ALA A 1 106 ? -11.707 -6.785 14.466 1.00 96.56 106 ALA A C 1
ATOM 839 O O . ALA A 1 106 ? -12.326 -6.188 15.344 1.00 96.56 106 ALA A O 1
ATOM 840 N N . VAL A 1 107 ? -12.314 -7.283 13.387 1.00 97.31 107 VAL A N 1
ATOM 841 C CA . VAL A 1 107 ? -13.757 -7.188 13.108 1.00 97.31 107 VAL A CA 1
ATOM 842 C C . VAL A 1 107 ? -14.588 -8.065 14.047 1.00 97.31 107 VAL A C 1
ATOM 844 O O . VAL A 1 107 ? -15.603 -7.592 14.560 1.00 97.31 107 VAL A O 1
ATOM 847 N N . GLU A 1 108 ? -14.138 -9.275 14.362 1.00 96.50 108 GLU A N 1
ATOM 848 C CA . GLU A 1 108 ? -14.872 -10.245 15.188 1.00 96.50 108 GLU A CA 1
ATOM 849 C C . GLU A 1 108 ? -14.610 -10.093 16.694 1.00 96.50 108 GLU A C 1
ATOM 851 O O . GLU A 1 108 ? -15.455 -10.469 17.508 1.00 96.50 108 GLU A O 1
ATOM 856 N N . SER A 1 109 ? -13.482 -9.490 17.092 1.00 96.31 109 SER A N 1
ATOM 857 C CA . SER A 1 109 ? -13.138 -9.346 18.513 1.00 96.31 109 SER A CA 1
ATOM 858 C C . SER A 1 109 ? -14.162 -8.520 19.304 1.00 96.31 109 SER A C 1
ATOM 860 O O . SER A 1 109 ? -14.552 -7.426 18.898 1.00 96.31 109 SER A O 1
ATOM 862 N N . GLN A 1 110 ? -14.552 -8.987 20.489 1.00 93.44 110 GLN A N 1
ATOM 863 C CA . GLN A 1 110 ? -15.428 -8.230 21.398 1.00 93.44 110 GLN A CA 1
ATOM 864 C C . GLN A 1 110 ? -14.688 -7.110 22.145 1.00 93.44 110 GLN A C 1
ATOM 866 O O . GLN A 1 110 ? -15.310 -6.170 22.631 1.00 93.44 110 GLN A O 1
ATOM 871 N N . GLN A 1 111 ? -13.360 -7.205 22.233 1.00 94.94 111 GLN A N 1
ATOM 872 C CA . GLN A 1 111 ? -12.502 -6.230 22.903 1.00 94.94 111 GLN A CA 1
ATOM 873 C C . GLN A 1 111 ? -11.565 -5.545 21.898 1.00 94.94 111 GLN A C 1
ATOM 875 O O . GLN A 1 111 ? -11.271 -6.114 20.841 1.00 94.94 111 GLN A O 1
ATOM 880 N N . PRO A 1 112 ? -11.065 -4.336 22.196 1.00 94.94 112 PRO A N 1
ATOM 881 C CA . PRO A 1 112 ? -10.114 -3.657 21.327 1.00 94.94 112 PRO A CA 1
ATOM 882 C C . PRO A 1 112 ? -8.822 -4.466 21.193 1.00 94.94 112 PRO A C 1
ATOM 884 O O . PRO A 1 112 ? -8.208 -4.826 22.194 1.00 94.94 112 PRO A O 1
ATOM 887 N N . VAL A 1 113 ? -8.376 -4.707 19.961 1.00 96.25 113 VAL A N 1
ATOM 888 C CA . VAL A 1 113 ? -7.122 -5.430 19.684 1.00 96.25 113 VAL A CA 1
ATOM 889 C C . VAL A 1 113 ? -6.064 -4.506 19.093 1.00 96.25 113 VAL A C 1
ATOM 891 O O . VAL A 1 113 ? -6.387 -3.472 18.508 1.00 96.25 113 VAL A O 1
ATOM 894 N N . SER A 1 114 ? -4.793 -4.873 19.244 1.00 95.81 114 SER A N 1
ATOM 895 C CA . SER A 1 114 ? -3.664 -4.234 18.562 1.00 95.81 114 SER A CA 1
ATOM 896 C C . SER A 1 114 ? -2.908 -5.304 17.781 1.00 95.81 114 SER A C 1
ATOM 898 O O . SER A 1 114 ? -2.225 -6.134 18.374 1.00 95.81 114 SER A O 1
ATOM 900 N N . LEU A 1 115 ? -3.050 -5.300 16.459 1.00 94.00 115 LEU A N 1
ATOM 901 C CA . LEU A 1 115 ? -2.429 -6.267 15.556 1.00 94.00 115 LEU A CA 1
ATOM 902 C C . LEU A 1 115 ? -1.188 -5.622 14.938 1.00 94.00 115 LEU A C 1
ATOM 904 O O . LEU A 1 115 ? -1.306 -4.842 13.992 1.00 94.00 115 LEU A O 1
ATOM 908 N N . PHE A 1 116 ? -0.016 -5.885 15.521 1.00 89.31 116 PHE A N 1
ATOM 909 C CA . PHE A 1 116 ? 1.246 -5.212 15.182 1.00 89.31 116 PHE A CA 1
ATOM 910 C C . PHE A 1 116 ? 2.356 -6.146 14.697 1.00 89.31 116 PHE A C 1
ATOM 912 O O . PHE A 1 116 ? 3.517 -5.727 14.675 1.00 89.31 116 PHE A O 1
ATOM 919 N N . ASP A 1 117 ? 2.016 -7.366 14.290 1.00 72.88 117 ASP A N 1
ATOM 920 C CA . ASP A 1 117 ? 2.995 -8.360 13.859 1.00 72.88 117 ASP A CA 1
ATOM 921 C C . ASP A 1 117 ? 3.937 -7.813 12.787 1.00 72.88 117 ASP A C 1
ATOM 923 O O . ASP A 1 117 ? 3.539 -7.100 11.864 1.00 72.88 117 ASP A O 1
ATOM 927 N N . GLU A 1 118 ? 5.205 -8.189 12.900 1.00 62.06 118 GLU A N 1
ATOM 928 C CA . GLU A 1 118 ? 6.251 -7.773 11.965 1.00 62.06 118 GLU A CA 1
ATOM 929 C C . GLU A 1 118 ? 6.232 -8.580 10.662 1.00 62.06 118 GLU A C 1
ATOM 931 O O . GLU A 1 118 ? 6.860 -8.197 9.674 1.00 62.06 118 GLU A O 1
ATOM 936 N N . TYR A 1 119 ? 5.489 -9.687 10.628 1.00 55.91 119 TYR A N 1
ATOM 937 C CA . TYR A 1 119 ? 5.412 -10.564 9.471 1.00 55.91 119 TYR A CA 1
ATOM 938 C C . TYR A 1 119 ? 4.138 -10.308 8.676 1.00 55.91 119 TYR A C 1
ATOM 940 O O . TYR A 1 119 ? 3.121 -10.971 8.868 1.00 55.91 119 TYR A O 1
ATOM 948 N N . LYS A 1 120 ? 4.227 -9.397 7.699 1.00 56.75 120 LYS A N 1
ATOM 949 C CA . LYS A 1 120 ? 3.287 -9.423 6.578 1.00 56.75 120 LYS A CA 1
ATOM 950 C C . LYS A 1 120 ? 3.550 -10.712 5.816 1.00 56.75 120 LYS A C 1
ATOM 952 O O . LYS A 1 120 ? 4.614 -10.869 5.208 1.00 56.75 120 LYS A O 1
ATOM 957 N N . SER A 1 121 ? 2.595 -11.634 5.823 1.00 52.69 121 SER A N 1
ATOM 958 C CA . SER A 1 121 ? 2.543 -12.590 4.734 1.00 52.69 121 SER A CA 1
ATOM 959 C C . SER A 1 121 ? 2.073 -11.780 3.521 1.00 52.69 121 SER A C 1
ATOM 961 O O . SER A 1 121 ? 0.916 -11.379 3.425 1.00 52.69 121 SER A O 1
ATOM 963 N N . PHE A 1 122 ? 2.959 -11.511 2.554 1.00 59.66 122 PHE A N 1
ATOM 964 C CA . PHE A 1 122 ? 2.576 -11.006 1.217 1.00 59.66 122 PHE A CA 1
ATOM 965 C C . PHE A 1 122 ? 1.755 -12.052 0.438 1.00 59.66 122 PHE A C 1
ATOM 967 O O . PHE A 1 122 ? 1.775 -12.138 -0.790 1.00 59.66 122 PHE A O 1
ATOM 974 N N . GLN A 1 123 ? 1.035 -12.913 1.158 1.00 59.66 123 GLN A N 1
ATOM 975 C CA . GLN A 1 123 ? 0.208 -13.974 0.638 1.00 59.66 123 GLN A CA 1
ATOM 976 C C . GLN A 1 123 ? -1.062 -13.424 -0.014 1.00 59.66 123 GLN A C 1
ATOM 978 O O . GLN A 1 123 ? -1.551 -14.055 -0.947 1.00 59.66 123 GLN A O 1
ATOM 983 N N . VAL A 1 124 ? -1.509 -12.222 0.348 1.00 72.19 124 VAL A N 1
ATOM 984 C CA . VAL A 1 124 ? -2.716 -11.626 -0.230 1.00 72.19 124 VAL A CA 1
ATOM 985 C C . VAL A 1 124 ? -2.365 -10.343 -0.977 1.00 72.19 124 VAL A C 1
ATOM 987 O O . VAL A 1 124 ? -1.867 -9.384 -0.393 1.00 72.19 124 VAL A O 1
ATOM 990 N N . LEU A 1 125 ? -2.610 -10.356 -2.285 1.00 84.44 125 LEU A N 1
ATOM 991 C CA . LEU A 1 125 ? -2.604 -9.174 -3.142 1.00 84.44 125 LEU A CA 1
ATOM 992 C C . LEU A 1 125 ? -4.053 -8.773 -3.439 1.00 84.44 125 LEU A C 1
ATOM 994 O O . LEU A 1 125 ? -4.924 -9.644 -3.411 1.00 84.44 125 LEU A O 1
ATOM 998 N N . PRO A 1 126 ? -4.326 -7.484 -3.704 1.00 82.75 126 PRO A N 1
ATOM 999 C CA . PRO A 1 126 ? -5.676 -7.041 -4.019 1.00 82.75 126 PRO A CA 1
ATOM 1000 C C . PRO A 1 126 ? -6.172 -7.711 -5.304 1.00 82.75 126 PRO A C 1
ATOM 1002 O O . PRO A 1 126 ? -5.432 -7.819 -6.280 1.00 82.75 126 PRO A O 1
ATOM 1005 N N . ASP A 1 127 ? -7.435 -8.136 -5.296 1.00 84.38 127 ASP A N 1
ATOM 1006 C CA . ASP A 1 127 ? -8.093 -8.793 -6.432 1.00 84.38 127 ASP A CA 1
ATOM 1007 C C . ASP A 1 127 ? -9.356 -8.023 -6.876 1.00 84.38 127 ASP A C 1
ATOM 1009 O O . ASP A 1 127 ? -10.332 -8.589 -7.368 1.00 84.38 127 ASP A O 1
ATOM 1013 N N . ILE A 1 128 ? -9.345 -6.703 -6.674 1.00 85.31 128 ILE A N 1
ATOM 1014 C CA . ILE A 1 128 ? -10.443 -5.780 -6.986 1.00 85.31 128 ILE A CA 1
ATOM 1015 C C . ILE A 1 128 ? -9.974 -4.794 -8.062 1.00 85.31 128 ILE A C 1
ATOM 1017 O O . ILE A 1 128 ? -8.879 -4.241 -7.959 1.00 85.31 128 ILE A O 1
ATOM 1021 N N . VAL A 1 129 ? -10.824 -4.557 -9.065 1.00 89.25 129 VAL A N 1
ATOM 1022 C CA . VAL A 1 129 ? -10.648 -3.517 -10.090 1.00 89.25 129 VAL A CA 1
ATOM 1023 C C . VAL A 1 129 ? -11.586 -2.354 -9.764 1.00 89.25 129 VAL A C 1
ATOM 1025 O O . VAL A 1 129 ? -12.791 -2.550 -9.612 1.00 89.25 129 VAL A O 1
ATOM 1028 N N . GLU A 1 130 ? -11.043 -1.143 -9.637 1.00 88.56 130 GLU A N 1
ATOM 1029 C CA . GLU A 1 130 ? -11.813 0.077 -9.370 1.00 88.56 130 GLU A CA 1
ATOM 1030 C C . GLU A 1 130 ? -12.078 0.819 -10.689 1.00 88.56 130 GLU A C 1
ATOM 1032 O O . GLU A 1 130 ? -11.216 1.521 -11.227 1.00 88.56 130 GLU A O 1
ATOM 1037 N N . GLY A 1 131 ? -13.282 0.647 -11.243 1.00 90.75 131 GLY A N 1
ATOM 1038 C CA . GLY A 1 131 ? -13.620 1.151 -12.574 1.00 90.75 131 GLY A CA 1
ATOM 1039 C C . GLY A 1 131 ? -12.803 0.428 -13.645 1.00 90.75 131 GLY A C 1
ATOM 1040 O O . GLY A 1 131 ? -13.067 -0.730 -13.939 1.00 90.75 131 GLY A O 1
ATOM 1041 N N . ILE A 1 132 ? -11.798 1.106 -14.203 1.00 92.38 132 ILE A N 1
ATOM 1042 C CA . ILE A 1 132 ? -10.877 0.543 -15.208 1.00 92.38 132 ILE A CA 1
ATOM 1043 C C . ILE A 1 132 ? -9.452 0.337 -14.666 1.00 92.38 132 ILE A C 1
ATOM 1045 O O . ILE A 1 132 ? -8.538 0.014 -15.429 1.00 92.38 132 ILE A O 1
ATOM 1049 N N . ARG A 1 133 ? -9.242 0.585 -13.366 1.00 94.44 133 ARG A N 1
ATOM 1050 C CA . ARG A 1 133 ? -7.918 0.654 -12.739 1.00 94.44 133 ARG A CA 1
ATOM 1051 C C . ARG A 1 133 ? -7.667 -0.513 -11.801 1.00 94.44 133 ARG A C 1
ATOM 1053 O O . ARG A 1 133 ? -8.522 -0.850 -10.985 1.00 94.44 133 ARG A O 1
ATOM 1060 N N . ALA A 1 134 ? -6.457 -1.054 -11.853 1.00 94.12 134 ALA A N 1
ATOM 1061 C CA . ALA A 1 134 ? -5.949 -1.993 -10.860 1.00 94.12 134 ALA A CA 1
ATOM 1062 C C . ALA A 1 134 ? -4.638 -1.467 -10.264 1.00 94.12 134 ALA A C 1
ATOM 1064 O O . ALA A 1 134 ? -3.747 -1.050 -10.998 1.00 94.12 134 ALA A O 1
ATOM 1065 N N . THR A 1 135 ? -4.498 -1.513 -8.940 1.00 94.31 135 THR A N 1
ATOM 1066 C CA . THR A 1 135 ? -3.250 -1.157 -8.247 1.00 94.31 135 THR A CA 1
ATOM 1067 C C . THR A 1 135 ? -2.633 -2.419 -7.658 1.00 94.31 135 THR A C 1
ATOM 1069 O O . THR A 1 135 ? -3.245 -3.070 -6.811 1.00 94.31 135 THR A O 1
ATOM 1072 N N . ILE A 1 136 ? -1.412 -2.752 -8.071 1.00 95.12 136 ILE A N 1
ATOM 1073 C CA . ILE A 1 136 ? -0.695 -3.951 -7.631 1.00 95.12 136 ILE A CA 1
ATOM 1074 C C . ILE A 1 136 ? 0.516 -3.523 -6.786 1.00 95.12 136 ILE A C 1
ATOM 1076 O O . ILE A 1 136 ? 1.494 -3.004 -7.334 1.00 95.12 136 ILE A O 1
ATOM 1080 N N . PRO A 1 137 ? 0.475 -3.706 -5.451 1.00 94.06 137 PRO A N 1
ATOM 1081 C CA . PRO A 1 137 ? 1.623 -3.456 -4.594 1.00 94.06 137 PRO A CA 1
ATOM 1082 C C . PRO A 1 137 ? 2.633 -4.600 -4.744 1.00 94.06 137 PRO A C 1
ATOM 1084 O O . PRO A 1 137 ? 2.374 -5.722 -4.315 1.00 94.06 137 PRO A O 1
ATOM 1087 N N . VAL A 1 138 ? 3.780 -4.328 -5.362 1.00 95.88 138 VAL A N 1
ATOM 1088 C CA . VAL A 1 138 ? 4.793 -5.359 -5.661 1.00 95.88 138 VAL A CA 1
ATOM 1089 C C . VAL A 1 138 ? 5.863 -5.477 -4.588 1.00 95.88 138 VAL A C 1
ATOM 1091 O O . VAL A 1 138 ? 6.543 -6.493 -4.508 1.00 95.88 138 VAL A O 1
ATOM 1094 N N . ALA A 1 139 ? 5.996 -4.466 -3.738 1.00 93.81 139 ALA A N 1
ATOM 1095 C CA . ALA A 1 139 ? 6.851 -4.510 -2.567 1.00 93.81 139 ALA A CA 1
ATOM 1096 C C . ALA A 1 139 ? 6.317 -3.589 -1.471 1.00 93.81 139 ALA A C 1
ATOM 1098 O O . ALA A 1 139 ? 5.530 -2.668 -1.719 1.00 93.81 139 ALA A O 1
ATOM 1099 N N . GLU A 1 140 ? 6.790 -3.828 -0.256 1.00 91.12 140 GLU A N 1
ATOM 1100 C CA . GLU A 1 140 ? 6.666 -2.908 0.863 1.00 91.12 140 GLU A CA 1
ATOM 1101 C C . GLU A 1 140 ? 8.028 -2.550 1.434 1.00 91.12 140 GLU A C 1
ATOM 1103 O O . GLU A 1 140 ? 8.936 -3.368 1.402 1.00 91.12 140 GLU A O 1
ATOM 1108 N N . GLY A 1 141 ? 8.136 -1.358 2.012 1.00 91.62 141 GLY A N 1
ATOM 1109 C CA . GLY A 1 141 ? 9.349 -0.891 2.670 1.00 91.62 141 GLY A CA 1
ATOM 1110 C C . GLY A 1 141 ? 10.376 -0.353 1.680 1.00 91.62 141 GLY A C 1
ATOM 1111 O O . GLY A 1 141 ? 10.079 -0.121 0.509 1.00 91.62 141 GLY A O 1
ATOM 1112 N N . CYS A 1 142 ? 11.569 -0.070 2.185 1.00 93.25 142 CYS A N 1
ATOM 1113 C CA . CYS A 1 142 ? 12.659 0.537 1.428 1.00 93.25 142 CYS A CA 1
ATOM 1114 C C . CYS A 1 142 ? 14.001 0.004 1.950 1.00 93.25 142 CYS A C 1
ATOM 1116 O O . CYS A 1 142 ? 14.050 -0.573 3.036 1.00 93.25 142 CYS A O 1
ATOM 1118 N N . LEU A 1 143 ? 15.077 0.208 1.188 1.00 94.75 143 LEU A N 1
ATOM 1119 C CA . LEU A 1 143 ? 16.450 -0.056 1.635 1.00 94.75 143 LEU A CA 1
ATOM 1120 C C . LEU A 1 143 ? 17.102 1.156 2.317 1.00 94.75 143 LEU A C 1
ATOM 1122 O O . LEU A 1 143 ? 18.122 1.001 2.981 1.00 94.75 143 LEU A O 1
ATOM 1126 N N . ASP A 1 144 ? 16.540 2.354 2.145 1.00 93.69 144 ASP A N 1
ATOM 1127 C CA . ASP A 1 144 ? 17.127 3.591 2.655 1.00 93.69 144 ASP A CA 1
ATOM 1128 C C . ASP A 1 144 ? 16.498 4.067 3.972 1.00 93.69 144 ASP A C 1
ATOM 1130 O O . ASP A 1 144 ? 15.294 3.951 4.215 1.00 93.69 144 ASP A O 1
ATOM 1134 N N . GLU A 1 145 ? 17.319 4.741 4.777 1.00 92.00 145 GLU A N 1
ATOM 1135 C CA . GLU A 1 145 ? 16.947 5.329 6.066 1.00 92.00 145 GLU A CA 1
ATOM 1136 C C . GLU A 1 145 ? 16.936 6.865 6.020 1.00 92.00 145 GLU A C 1
ATOM 1138 O O . GLU A 1 145 ? 17.540 7.539 6.859 1.00 92.00 145 GLU A O 1
ATOM 1143 N N . CYS A 1 146 ? 16.255 7.457 5.032 1.00 93.50 146 CYS A N 1
ATOM 1144 C CA . CYS A 1 146 ? 16.217 8.915 4.877 1.00 93.50 146 CYS A CA 1
ATOM 1145 C C . CYS A 1 146 ? 15.859 9.619 6.204 1.00 93.50 146 CYS A C 1
ATOM 1147 O O . CYS A 1 146 ? 14.927 9.224 6.920 1.00 93.50 146 CYS A O 1
ATOM 1149 N N . SER A 1 147 ? 16.594 10.683 6.539 1.00 93.19 147 SER A N 1
ATOM 1150 C CA . SER A 1 147 ? 16.517 11.358 7.845 1.00 93.19 147 SER A CA 1
ATOM 1151 C C . SER A 1 147 ? 15.093 11.798 8.203 1.00 93.19 147 SER A C 1
ATOM 1153 O O . SER A 1 147 ? 14.638 11.552 9.319 1.00 93.19 147 SER A O 1
ATOM 1155 N N . PHE A 1 148 ? 14.365 12.336 7.223 1.00 91.25 148 PHE A N 1
ATOM 1156 C CA . PHE A 1 148 ? 12.992 12.835 7.340 1.00 91.25 148 PHE A CA 1
ATOM 1157 C C . PHE A 1 148 ? 11.902 11.754 7.238 1.00 91.25 148 PHE A C 1
ATOM 1159 O O . PHE A 1 148 ? 10.727 12.033 7.475 1.00 91.25 148 PHE A O 1
ATOM 1166 N N . CYS A 1 149 ? 12.240 10.534 6.814 1.00 93.81 149 CYS A N 1
ATOM 1167 C CA . CYS A 1 149 ? 11.236 9.584 6.354 1.00 93.81 149 CYS A CA 1
ATOM 1168 C C . CYS A 1 149 ? 10.670 8.746 7.502 1.00 93.81 149 CYS A C 1
ATOM 1170 O O . CYS A 1 149 ? 11.370 7.935 8.102 1.00 93.81 149 CYS A O 1
ATOM 1172 N N . VAL A 1 150 ? 9.368 8.887 7.762 1.00 93.81 150 VAL A N 1
ATOM 1173 C CA . VAL A 1 150 ? 8.644 8.094 8.772 1.00 93.81 150 VAL A CA 1
ATOM 1174 C C . VAL A 1 150 ? 8.395 6.642 8.332 1.00 93.81 150 VAL A C 1
ATOM 1176 O O . VAL A 1 150 ? 8.055 5.786 9.148 1.00 93.81 150 VAL A O 1
ATOM 1179 N N . VAL A 1 151 ? 8.582 6.328 7.042 1.00 91.25 151 VAL A N 1
ATOM 1180 C CA . VAL A 1 151 ? 8.401 4.966 6.509 1.00 91.25 151 VAL A CA 1
ATOM 1181 C C . VAL A 1 151 ? 9.325 3.973 7.207 1.00 91.25 151 VAL A C 1
ATOM 1183 O O . VAL A 1 151 ? 8.875 2.870 7.485 1.00 91.25 151 VAL A O 1
ATOM 1186 N N . LYS A 1 152 ? 10.537 4.376 7.615 1.00 90.56 152 LYS A N 1
ATOM 1187 C CA . LYS A 1 152 ? 11.451 3.520 8.395 1.00 90.56 152 LYS A CA 1
ATOM 1188 C C . LYS A 1 152 ? 10.868 3.030 9.727 1.00 90.56 152 LYS A C 1
ATOM 1190 O O . LYS A 1 152 ? 11.356 2.063 10.283 1.00 90.56 152 LYS A O 1
ATOM 1195 N N . ILE A 1 153 ? 9.819 3.683 10.232 1.00 90.94 153 ILE A N 1
ATOM 1196 C CA . ILE A 1 153 ? 9.065 3.249 11.417 1.00 90.94 153 ILE A CA 1
ATOM 1197 C C . ILE A 1 153 ? 7.804 2.490 10.990 1.00 90.94 153 ILE A C 1
ATOM 1199 O O . ILE A 1 153 ? 7.491 1.428 11.518 1.00 90.94 153 ILE A O 1
ATOM 1203 N N . ALA A 1 154 ? 7.053 3.035 10.030 1.00 91.38 154 ALA A N 1
ATOM 1204 C CA . ALA A 1 154 ? 5.757 2.477 9.648 1.00 91.38 154 ALA A CA 1
ATOM 1205 C C . ALA A 1 154 ? 5.853 1.169 8.836 1.00 91.38 154 ALA A C 1
ATOM 1207 O O . ALA A 1 154 ? 4.963 0.320 8.924 1.00 91.38 154 ALA A O 1
ATOM 1208 N N . ARG A 1 155 ? 6.884 1.040 7.996 1.00 91.19 155 ARG A N 1
ATOM 1209 C CA . ARG A 1 155 ? 7.143 -0.060 7.051 1.00 91.19 155 ARG A CA 1
ATOM 1210 C C . ARG A 1 155 ? 8.666 -0.248 6.897 1.00 91.19 155 ARG A C 1
ATOM 1212 O O . ARG A 1 155 ? 9.223 0.149 5.875 1.00 91.19 155 ARG A O 1
ATOM 1219 N N . PRO A 1 156 ? 9.340 -0.781 7.933 1.00 87.19 156 PRO A N 1
ATOM 1220 C CA . PRO A 1 156 ? 10.797 -0.698 8.087 1.00 87.19 156 PRO A CA 1
ATOM 1221 C C . PRO A 1 156 ? 11.601 -1.529 7.084 1.00 87.19 156 PRO A C 1
ATOM 1223 O O . PRO A 1 156 ? 12.673 -1.108 6.672 1.00 87.19 156 PRO A O 1
ATOM 1226 N N . HIS A 1 157 ? 11.115 -2.710 6.702 1.00 89.12 157 HIS A N 1
ATOM 1227 C CA . HIS A 1 157 ? 11.901 -3.670 5.927 1.00 89.12 157 HIS A CA 1
ATOM 1228 C C . HIS A 1 157 ? 11.365 -3.816 4.512 1.00 89.12 157 HIS A C 1
ATOM 1230 O O . HIS A 1 157 ? 10.151 -3.955 4.337 1.00 89.12 157 HIS A O 1
ATOM 1236 N N . LEU A 1 158 ? 12.278 -3.845 3.536 1.00 92.75 158 LEU A N 1
ATOM 1237 C CA . LEU A 1 158 ? 11.948 -4.254 2.179 1.00 92.75 158 LEU A CA 1
ATOM 1238 C C . LEU A 1 158 ? 11.415 -5.689 2.192 1.00 92.75 158 LEU A C 1
ATOM 1240 O O . LEU A 1 158 ? 12.057 -6.595 2.724 1.00 92.75 158 LEU A O 1
ATOM 1244 N N . ARG A 1 159 ? 10.231 -5.869 1.614 1.00 92.19 159 ARG A N 1
ATOM 1245 C CA . ARG A 1 159 ? 9.604 -7.166 1.379 1.00 92.19 159 ARG A CA 1
ATOM 1246 C C . ARG A 1 159 ? 8.944 -7.153 0.011 1.00 92.19 159 ARG A C 1
ATOM 1248 O O . ARG A 1 159 ? 7.930 -6.475 -0.176 1.00 92.19 159 ARG A O 1
ATOM 1255 N N . SER A 1 160 ? 9.515 -7.887 -0.930 1.00 94.56 160 SER A N 1
ATOM 1256 C CA . SER A 1 160 ? 9.021 -7.981 -2.301 1.00 94.56 160 SER A CA 1
ATOM 1257 C C . SER A 1 160 ? 8.080 -9.163 -2.495 1.00 94.56 160 SER A C 1
ATOM 1259 O O . SER A 1 160 ? 8.137 -10.185 -1.808 1.00 94.56 160 SER A O 1
ATOM 1261 N N . VAL A 1 161 ? 7.202 -9.025 -3.481 1.00 94.19 161 VAL A N 1
ATOM 1262 C CA . VAL A 1 161 ? 6.335 -10.095 -3.963 1.00 94.19 161 VAL A CA 1
ATOM 1263 C C . VAL A 1 161 ? 7.028 -10.811 -5.125 1.00 94.19 161 VAL A C 1
ATOM 1265 O O . VAL A 1 161 ? 7.464 -10.128 -6.051 1.00 94.19 161 VAL A O 1
ATOM 1268 N N . PRO A 1 162 ? 7.090 -12.156 -5.144 1.00 95.50 162 PRO A N 1
ATOM 1269 C CA . PRO A 1 162 ? 7.654 -12.890 -6.274 1.00 95.50 162 PRO A CA 1
ATOM 1270 C C . PRO A 1 162 ? 6.978 -12.549 -7.608 1.00 95.50 162 PRO A C 1
ATOM 1272 O O . PRO A 1 162 ? 5.755 -12.369 -7.659 1.00 95.50 162 PRO A O 1
ATOM 1275 N N . ILE A 1 163 ? 7.768 -12.484 -8.681 1.00 97.25 163 ILE A N 1
ATOM 1276 C CA . ILE A 1 163 ? 7.330 -12.090 -10.030 1.00 97.25 163 ILE A CA 1
ATOM 1277 C C . ILE A 1 163 ? 6.130 -12.920 -10.485 1.00 97.25 163 ILE A C 1
ATOM 1279 O O . ILE A 1 163 ? 5.128 -12.364 -10.934 1.00 97.25 163 ILE A O 1
ATOM 1283 N N . GLU A 1 164 ? 6.176 -14.237 -10.292 1.00 95.75 164 GLU A N 1
ATOM 1284 C CA . GLU A 1 164 ? 5.143 -15.180 -10.740 1.00 95.75 164 GLU A CA 1
ATOM 1285 C C . GLU A 1 164 ? 3.783 -14.832 -10.130 1.00 95.75 164 GLU A C 1
ATOM 1287 O O . GLU A 1 164 ? 2.727 -14.913 -10.768 1.00 95.75 164 GLU A O 1
ATOM 1292 N N . LYS A 1 165 ? 3.809 -14.380 -8.877 1.00 94.69 165 LYS A N 1
ATOM 1293 C CA . LYS A 1 165 ? 2.611 -13.978 -8.163 1.00 94.69 165 LYS A CA 1
ATOM 1294 C C . LYS A 1 165 ? 2.075 -12.639 -8.656 1.00 94.69 165 LYS A C 1
ATOM 1296 O O . LYS A 1 165 ? 0.859 -12.525 -8.833 1.00 94.69 165 LYS A O 1
ATOM 1301 N N . VAL A 1 166 ? 2.950 -11.663 -8.901 1.00 95.94 166 VAL A N 1
ATOM 1302 C CA . VAL A 1 166 ? 2.565 -10.370 -9.490 1.00 95.94 166 VAL A CA 1
ATOM 1303 C C . VAL A 1 166 ? 1.935 -10.588 -10.868 1.00 95.94 166 VAL A C 1
ATOM 1305 O O . VAL A 1 166 ? 0.833 -10.100 -11.113 1.00 95.94 166 VAL A O 1
ATOM 1308 N N . VAL A 1 167 ? 2.563 -11.409 -11.715 1.00 96.38 167 VAL A N 1
ATOM 1309 C CA . VAL A 1 167 ? 2.051 -11.814 -13.034 1.00 96.38 167 VAL A CA 1
ATOM 1310 C C . VAL A 1 167 ? 0.666 -12.457 -12.919 1.00 96.38 167 VAL A C 1
ATOM 1312 O O . VAL A 1 167 ? -0.233 -12.127 -13.693 1.00 96.38 167 VAL A O 1
ATOM 1315 N N . SER A 1 168 ? 0.448 -13.337 -11.934 1.00 94.75 168 SER A N 1
ATOM 1316 C CA . SER A 1 168 ? -0.861 -13.978 -11.741 1.00 94.75 168 SER A CA 1
ATOM 1317 C C . SER A 1 168 ? -1.978 -12.970 -11.433 1.00 94.75 168 SER A C 1
ATOM 1319 O O . SER A 1 168 ? -3.080 -13.091 -11.966 1.00 94.75 168 SER A O 1
ATOM 1321 N N . VAL A 1 169 ? -1.702 -11.970 -10.589 1.00 93.50 169 VAL A N 1
ATOM 1322 C CA . VAL A 1 169 ? -2.668 -10.922 -10.214 1.00 93.50 169 VAL A CA 1
ATOM 1323 C C . VAL A 1 169 ? -2.905 -9.984 -11.384 1.00 93.50 169 VAL A C 1
ATOM 1325 O O . VAL A 1 169 ? -4.044 -9.617 -11.653 1.00 93.50 169 VAL A O 1
ATOM 1328 N N . PHE A 1 170 ? -1.844 -9.649 -12.114 1.00 95.81 170 PHE A N 1
ATOM 1329 C CA . PHE A 1 170 ? -1.924 -8.832 -13.313 1.00 95.81 170 PHE A CA 1
ATOM 1330 C C . PHE A 1 170 ? -2.858 -9.452 -14.359 1.00 95.81 170 PHE A C 1
ATOM 1332 O O . PHE A 1 170 ? -3.779 -8.786 -14.825 1.00 95.81 170 PHE A O 1
ATOM 1339 N N . LYS A 1 171 ? -2.699 -10.749 -14.661 1.00 95.06 171 LYS A N 1
ATOM 1340 C CA . LYS A 1 171 ? -3.584 -11.472 -15.594 1.00 95.06 171 LYS A CA 1
ATOM 1341 C C . LYS A 1 171 ? -5.048 -11.438 -15.145 1.00 95.06 171 LYS A C 1
ATOM 1343 O O . LYS A 1 171 ? -5.913 -11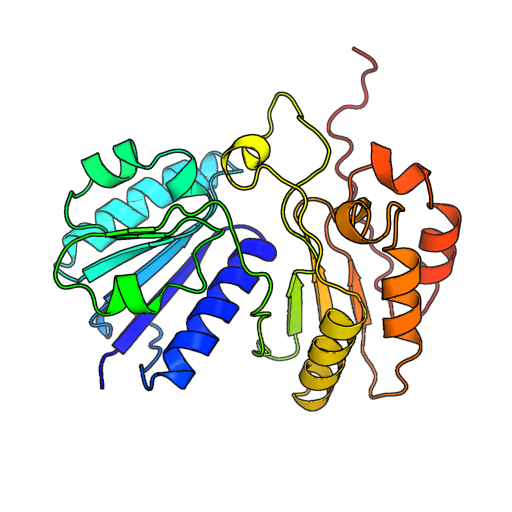.072 -15.935 1.00 95.06 171 LYS A O 1
ATOM 1348 N N . ARG A 1 172 ? -5.323 -11.717 -13.866 1.00 93.81 172 ARG A N 1
ATOM 1349 C CA . ARG A 1 172 ? -6.693 -11.646 -13.321 1.00 93.81 172 ARG A CA 1
ATOM 1350 C C . ARG A 1 172 ? -7.286 -10.239 -13.387 1.00 93.81 172 ARG A C 1
ATOM 1352 O O . ARG A 1 172 ? -8.473 -10.087 -13.661 1.00 93.81 172 ARG A O 1
ATOM 1359 N N . ALA A 1 173 ? -6.482 -9.203 -13.153 1.00 94.31 173 ALA A N 1
ATOM 1360 C CA . ALA A 1 173 ? -6.937 -7.821 -13.274 1.00 94.31 173 ALA A CA 1
ATOM 1361 C C . ALA A 1 173 ? -7.361 -7.490 -14.716 1.00 94.31 173 ALA A C 1
ATOM 1363 O O . ALA A 1 173 ? -8.409 -6.875 -14.918 1.00 94.31 173 ALA A O 1
ATOM 1364 N N . LEU A 1 174 ? -6.600 -7.950 -15.715 1.00 94.75 174 LEU A N 1
ATOM 1365 C CA . LEU A 1 174 ? -6.947 -7.796 -17.132 1.00 94.75 174 LEU A CA 1
ATOM 1366 C C . LEU A 1 174 ? -8.231 -8.553 -17.504 1.00 94.75 174 LEU A C 1
ATOM 1368 O O . LEU A 1 174 ? -9.089 -8.008 -18.202 1.00 94.75 174 LEU A O 1
ATOM 1372 N N . GLU A 1 175 ? -8.402 -9.783 -17.008 1.00 93.62 175 GLU A N 1
ATOM 1373 C CA . GLU A 1 175 ? -9.630 -10.576 -17.191 1.00 93.62 175 GLU A CA 1
ATOM 1374 C C . GLU A 1 175 ? -10.861 -9.858 -16.621 1.00 93.62 175 GLU A C 1
ATOM 1376 O O . GLU A 1 175 ? -11.931 -9.861 -17.232 1.00 93.62 175 GLU A O 1
ATOM 1381 N N . LYS A 1 176 ? -10.686 -9.160 -15.493 1.00 93.00 176 LYS A N 1
ATOM 1382 C CA . LYS A 1 176 ? -11.703 -8.310 -14.855 1.00 93.00 176 LYS A CA 1
ATOM 1383 C C . LYS A 1 176 ? -11.902 -6.952 -15.541 1.00 93.00 176 LYS A C 1
ATOM 1385 O O . LYS A 1 176 ? -12.711 -6.155 -15.076 1.00 93.00 176 LYS A O 1
ATOM 1390 N N . GLY A 1 177 ? -11.207 -6.689 -16.649 1.00 93.75 177 GLY A N 1
ATOM 1391 C CA . GLY A 1 177 ? -11.396 -5.492 -17.468 1.00 93.75 177 GLY A CA 1
ATOM 1392 C C . GLY A 1 177 ? -10.556 -4.282 -17.062 1.00 93.75 177 GLY A C 1
ATOM 1393 O O . GLY A 1 177 ? -10.852 -3.179 -17.518 1.00 93.75 177 GLY A O 1
ATOM 1394 N N . ALA A 1 178 ? -9.515 -4.454 -16.240 1.00 95.44 178 ALA A N 1
ATOM 1395 C CA . ALA A 1 178 ? -8.562 -3.377 -15.993 1.00 95.44 178 ALA A CA 1
ATOM 1396 C C . ALA A 1 178 ? -7.803 -3.020 -17.283 1.00 95.44 178 ALA A C 1
ATOM 1398 O O . ALA A 1 178 ? -7.332 -3.905 -17.995 1.00 95.44 178 ALA A O 1
ATOM 1399 N N . VAL A 1 179 ? -7.658 -1.723 -17.555 1.00 95.44 179 VAL A N 1
ATOM 1400 C CA . VAL A 1 179 ? -6.876 -1.190 -18.690 1.00 95.44 179 VAL A CA 1
ATOM 1401 C C . VAL A 1 179 ? -5.760 -0.250 -18.226 1.00 95.44 179 VAL A C 1
ATOM 1403 O O . VAL A 1 179 ? -4.795 -0.036 -18.949 1.00 95.44 179 VAL A O 1
ATOM 1406 N N . GLU A 1 180 ? -5.846 0.290 -17.008 1.00 96.00 180 GLU A N 1
ATOM 1407 C CA . GLU A 1 180 ? -4.776 1.067 -16.376 1.00 96.00 180 GLU A CA 1
ATOM 1408 C C . GLU A 1 180 ? -4.282 0.303 -15.142 1.00 96.00 180 GLU A C 1
ATOM 1410 O O . GLU A 1 180 ? -5.031 0.100 -14.183 1.00 96.00 180 GLU A O 1
ATOM 1415 N N . ILE A 1 181 ? -3.023 -0.139 -15.165 1.00 96.50 181 ILE A N 1
ATOM 1416 C CA . ILE A 1 181 ? -2.440 -0.934 -14.083 1.00 96.50 181 ILE A CA 1
ATOM 1417 C C . ILE A 1 181 ? -1.323 -0.145 -13.413 1.00 96.50 181 ILE A C 1
ATOM 1419 O O . ILE A 1 181 ? -0.279 0.111 -14.008 1.00 96.50 181 ILE A O 1
ATOM 1423 N N . GLU A 1 182 ? -1.527 0.224 -12.155 1.00 96.62 182 GLU A N 1
ATOM 1424 C CA . GLU A 1 182 ? -0.521 0.886 -11.334 1.00 96.62 182 GLU A CA 1
ATOM 1425 C C . GLU A 1 182 ? 0.328 -0.151 -10.590 1.00 96.62 182 GLU A C 1
ATOM 1427 O O . GLU A 1 182 ? -0.157 -0.847 -9.698 1.00 96.62 182 GLU A O 1
ATOM 1432 N N . ILE A 1 183 ? 1.615 -0.227 -10.926 1.00 97.44 183 ILE A N 1
ATOM 1433 C CA . ILE A 1 183 ? 2.609 -1.034 -10.213 1.00 97.44 183 ILE A CA 1
ATOM 1434 C C . ILE A 1 183 ? 3.251 -0.154 -9.142 1.00 97.44 183 ILE A C 1
ATOM 1436 O O . ILE A 1 183 ? 3.865 0.867 -9.460 1.00 97.44 183 ILE A O 1
ATOM 1440 N N . THR A 1 184 ? 3.093 -0.513 -7.867 1.00 95.69 184 THR A N 1
ATOM 1441 C CA . THR A 1 184 ? 3.423 0.393 -6.756 1.00 95.69 184 THR A CA 1
ATOM 1442 C C . THR A 1 184 ? 4.203 -0.268 -5.621 1.00 95.69 184 THR A C 1
ATOM 1444 O O . THR A 1 184 ? 4.118 -1.473 -5.399 1.00 95.69 184 THR A O 1
ATOM 1447 N N . ALA A 1 185 ? 4.959 0.547 -4.889 1.00 95.38 185 ALA A N 1
ATOM 1448 C CA . ALA A 1 185 ? 5.699 0.205 -3.676 1.00 95.38 185 ALA A CA 1
ATOM 1449 C C . ALA A 1 185 ? 6.015 1.502 -2.898 1.00 95.38 185 ALA A C 1
ATOM 1451 O O . ALA A 1 185 ? 5.705 2.605 -3.367 1.00 95.38 185 ALA A O 1
ATOM 1452 N N . GLN A 1 186 ? 6.627 1.405 -1.710 1.00 93.81 186 GLN A N 1
ATOM 1453 C CA . GLN A 1 186 ? 7.216 2.591 -1.064 1.00 93.81 186 GLN A CA 1
ATOM 1454 C C . GLN A 1 186 ? 8.375 3.140 -1.897 1.00 93.81 186 GLN A C 1
ATOM 1456 O O . GLN A 1 186 ? 8.395 4.339 -2.168 1.00 93.81 186 GLN A O 1
ATOM 1461 N N . ASP A 1 187 ? 9.264 2.256 -2.340 1.00 96.25 187 ASP A N 1
ATOM 1462 C CA . ASP A 1 187 ? 10.246 2.521 -3.380 1.00 96.25 187 ASP A CA 1
ATOM 1463 C C . ASP A 1 187 ? 10.204 1.373 -4.388 1.00 96.25 187 ASP A C 1
ATOM 1465 O O . ASP A 1 187 ? 10.518 0.228 -4.066 1.00 96.25 187 ASP A O 1
ATOM 1469 N N . LEU A 1 188 ? 9.753 1.667 -5.606 1.00 97.56 188 LEU A N 1
ATOM 1470 C CA . LEU A 1 188 ? 9.640 0.653 -6.649 1.00 97.56 188 LEU A CA 1
ATOM 1471 C C . LEU A 1 188 ? 11.015 0.258 -7.210 1.00 97.56 188 LEU A C 1
ATOM 1473 O O . LEU A 1 188 ? 11.160 -0.850 -7.722 1.00 97.56 188 LEU A O 1
ATOM 1477 N N . ALA A 1 189 ? 12.032 1.117 -7.077 1.00 97.81 189 ALA A N 1
ATOM 1478 C CA . ALA A 1 189 ? 13.339 0.865 -7.670 1.00 97.81 189 ALA A CA 1
ATOM 1479 C C . ALA A 1 189 ? 14.074 -0.297 -7.004 1.00 97.81 189 ALA A C 1
ATOM 1481 O O . ALA A 1 189 ? 14.860 -0.966 -7.660 1.00 97.81 189 ALA A O 1
ATOM 1482 N N . VAL A 1 190 ? 13.800 -0.558 -5.727 1.00 97.75 190 VAL A N 1
ATOM 1483 C CA . VAL A 1 190 ? 14.430 -1.639 -4.956 1.00 97.75 190 VAL A CA 1
ATOM 1484 C C . VAL A 1 190 ? 13.695 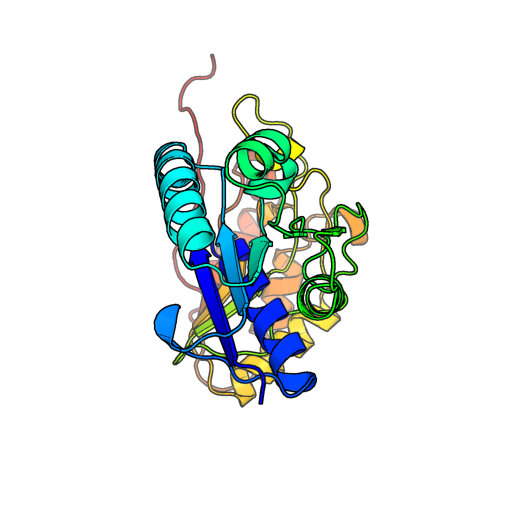-2.976 -5.071 1.00 97.75 190 VAL A C 1
ATOM 1486 O O . VAL A 1 190 ? 14.072 -3.935 -4.401 1.00 97.75 190 VAL A O 1
ATOM 1489 N N . TYR A 1 191 ? 12.650 -3.063 -5.902 1.00 98.00 191 TYR A N 1
ATOM 1490 C CA . TYR A 1 191 ? 11.876 -4.292 -6.062 1.00 98.00 191 TYR A CA 1
ATOM 1491 C C . TYR A 1 191 ? 12.774 -5.494 -6.394 1.00 98.00 191 TYR A C 1
ATOM 1493 O O . TYR A 1 191 ? 13.631 -5.440 -7.282 1.00 98.00 191 TYR A O 1
ATOM 1501 N N . GLY A 1 192 ? 12.536 -6.592 -5.679 1.00 96.81 192 GLY A N 1
ATOM 1502 C CA . GLY A 1 192 ? 13.206 -7.868 -5.881 1.00 96.81 192 GLY A CA 1
ATOM 1503 C C . GLY A 1 192 ? 14.571 -7.993 -5.210 1.00 96.81 192 GLY A C 1
ATOM 1504 O O . GLY A 1 192 ? 15.108 -9.097 -5.172 1.00 96.81 192 GLY A O 1
ATOM 1505 N N . TYR A 1 193 ? 15.124 -6.920 -4.638 1.00 97.19 193 TYR A N 1
ATOM 1506 C CA . TYR A 1 193 ? 16.468 -6.957 -4.055 1.00 97.19 193 TYR A CA 1
ATOM 1507 C C . TYR A 1 193 ? 16.573 -7.928 -2.869 1.00 97.19 193 TYR A C 1
ATOM 1509 O O . TYR A 1 193 ? 17.564 -8.639 -2.728 1.00 97.19 193 TYR A O 1
ATOM 1517 N N . ASP A 1 194 ? 15.526 -8.013 -2.051 1.00 95.31 194 ASP A N 1
ATOM 1518 C CA . ASP A 1 194 ? 15.428 -8.889 -0.879 1.00 95.31 194 ASP A CA 1
ATOM 1519 C C . ASP A 1 194 ? 15.201 -10.375 -1.212 1.00 95.31 194 ASP A C 1
ATOM 1521 O O . ASP A 1 194 ? 15.522 -11.229 -0.390 1.00 95.31 194 ASP A O 1
ATOM 1525 N N . ILE A 1 195 ? 14.681 -10.698 -2.403 1.00 95.75 195 ILE A N 1
ATOM 1526 C CA . ILE A 1 195 ? 14.342 -12.080 -2.806 1.00 95.75 195 ILE A CA 1
ATOM 1527 C C . ILE A 1 195 ? 15.243 -12.643 -3.912 1.00 95.75 195 ILE A C 1
ATOM 1529 O O . ILE A 1 195 ? 15.463 -13.850 -3.966 1.00 95.75 195 ILE A O 1
ATOM 1533 N N . TYR A 1 196 ? 15.786 -11.785 -4.777 1.00 97.06 196 TYR A N 1
ATOM 1534 C CA . TYR A 1 196 ? 16.618 -12.164 -5.925 1.00 97.06 196 TYR A CA 1
ATOM 1535 C C . TYR A 1 196 ? 18.050 -11.623 -5.830 1.00 97.06 196 TYR A C 1
ATOM 1537 O O . TYR A 1 196 ? 18.846 -11.852 -6.740 1.00 97.06 196 TYR A O 1
ATOM 1545 N N . SER A 1 197 ? 18.376 -10.877 -4.765 1.00 96.62 197 SER A N 1
ATOM 1546 C CA . SER A 1 197 ? 19.692 -10.250 -4.553 1.00 96.62 197 SER A CA 1
ATOM 1547 C C . SER A 1 197 ? 20.128 -9.307 -5.685 1.00 96.62 197 SER A C 1
ATOM 1549 O O . SER A 1 197 ? 21.320 -9.120 -5.923 1.00 96.62 197 SER A O 1
ATOM 1551 N N . ARG A 1 198 ? 19.161 -8.711 -6.395 1.00 97.00 198 ARG A N 1
ATOM 1552 C CA . ARG A 1 198 ? 19.370 -7.752 -7.491 1.00 97.00 198 ARG A CA 1
ATOM 1553 C C . ARG A 1 198 ? 18.132 -6.882 -7.706 1.00 97.00 198 ARG A C 1
ATOM 1555 O O . ARG A 1 198 ? 17.038 -7.249 -7.285 1.00 97.00 198 ARG A O 1
ATOM 1562 N N . TYR A 1 199 ? 18.290 -5.762 -8.408 1.00 97.75 199 TYR A N 1
ATOM 1563 C CA . TYR A 1 199 ? 17.162 -4.954 -8.877 1.00 97.75 199 TYR A CA 1
ATOM 1564 C C . TYR A 1 199 ? 16.393 -5.726 -9.955 1.00 97.75 199 TYR A C 1
ATOM 1566 O O . TYR A 1 199 ? 16.896 -5.891 -11.064 1.00 97.75 199 TYR A O 1
ATOM 1574 N N . ALA A 1 200 ? 15.202 -6.228 -9.624 1.00 98.19 200 ALA A N 1
ATOM 1575 C CA . ALA A 1 200 ? 14.423 -7.103 -10.507 1.00 98.19 200 ALA A CA 1
ATOM 1576 C C . ALA A 1 200 ? 13.205 -6.409 -11.136 1.00 98.19 200 ALA A C 1
ATOM 1578 O O . ALA A 1 200 ? 12.331 -7.058 -11.714 1.00 98.19 200 ALA A O 1
ATOM 1579 N N . LEU A 1 201 ? 13.105 -5.081 -10.993 1.00 98.38 201 LEU A N 1
ATOM 1580 C CA . LEU A 1 201 ? 12.023 -4.312 -11.603 1.00 98.38 201 LEU A CA 1
ATOM 1581 C C . LEU A 1 201 ? 12.009 -4.464 -13.135 1.00 98.38 201 LEU A C 1
ATOM 1583 O O . LEU A 1 201 ? 10.921 -4.693 -13.665 1.00 98.38 201 LEU A O 1
ATOM 1587 N N . PRO A 1 202 ? 13.150 -4.395 -13.857 1.00 98.25 202 PRO A N 1
ATOM 1588 C CA . PRO A 1 202 ? 13.153 -4.626 -15.299 1.00 98.25 202 PRO A CA 1
ATOM 1589 C C . PRO A 1 202 ? 12.604 -6.001 -15.695 1.00 98.25 202 PRO A C 1
ATOM 1591 O O . PRO A 1 202 ? 11.792 -6.081 -16.614 1.00 98.25 202 PRO A O 1
ATOM 1594 N N . ASP A 1 203 ? 12.978 -7.068 -14.982 1.00 98.31 203 ASP A N 1
ATOM 1595 C CA . ASP A 1 203 ? 12.485 -8.426 -15.254 1.00 98.31 203 ASP A CA 1
ATOM 1596 C C . ASP A 1 203 ? 10.975 -8.511 -15.078 1.00 98.31 203 ASP A C 1
ATOM 1598 O O . ASP A 1 203 ? 10.277 -8.988 -15.970 1.00 98.31 203 ASP A O 1
ATOM 1602 N N . LEU A 1 204 ? 10.461 -7.984 -13.961 1.00 98.50 204 LEU A N 1
ATOM 1603 C CA . LEU A 1 204 ? 9.026 -7.945 -13.717 1.00 98.50 204 LEU A CA 1
ATOM 1604 C C . LEU A 1 204 ? 8.302 -7.218 -14.853 1.00 98.50 204 LEU A C 1
ATOM 1606 O O . LEU A 1 204 ? 7.318 -7.727 -15.378 1.00 98.50 204 LEU A O 1
ATOM 1610 N N . LEU A 1 205 ? 8.765 -6.029 -15.238 1.00 98.25 205 LEU A N 1
ATOM 1611 C CA . LEU A 1 205 ? 8.099 -5.246 -16.277 1.00 98.25 205 LEU A CA 1
ATOM 1612 C C . LEU A 1 205 ? 8.146 -5.945 -17.638 1.00 98.25 205 LEU A C 1
ATOM 1614 O O . LEU A 1 205 ? 7.138 -5.937 -18.340 1.00 98.25 205 LEU A O 1
ATOM 1618 N N . ASN A 1 206 ? 9.258 -6.589 -17.990 1.00 98.00 206 ASN A N 1
ATOM 1619 C CA . ASN A 1 206 ? 9.352 -7.382 -19.214 1.00 98.00 206 ASN A CA 1
ATOM 1620 C C . ASN A 1 206 ? 8.362 -8.557 -19.205 1.00 98.00 206 ASN A C 1
ATOM 1622 O O . ASN A 1 206 ? 7.623 -8.732 -20.173 1.00 98.00 206 ASN A O 1
ATOM 1626 N N . GLU A 1 207 ? 8.265 -9.297 -18.097 1.00 97.94 207 GLU A N 1
ATOM 1627 C CA . GLU A 1 207 ? 7.272 -10.368 -17.933 1.00 97.94 207 GLU A CA 1
ATOM 1628 C C . GLU A 1 207 ? 5.836 -9.848 -18.087 1.00 97.94 207 GLU A C 1
ATOM 1630 O O . GLU A 1 207 ? 5.024 -10.454 -18.786 1.00 97.94 207 GLU A O 1
ATOM 1635 N N . LEU A 1 208 ? 5.517 -8.692 -17.494 1.00 97.38 208 LEU A N 1
ATOM 1636 C CA . LEU A 1 208 ? 4.193 -8.076 -17.628 1.00 97.38 208 LEU A CA 1
ATOM 1637 C C . LEU A 1 208 ? 3.905 -7.585 -19.055 1.00 97.38 208 LEU A C 1
ATOM 1639 O O . LEU A 1 208 ? 2.761 -7.645 -19.504 1.00 97.38 208 LEU A O 1
ATOM 1643 N N . LEU A 1 209 ? 4.910 -7.084 -19.777 1.00 96.38 209 LEU A N 1
ATOM 1644 C CA . LEU A 1 209 ? 4.764 -6.572 -21.145 1.00 96.38 209 LEU A CA 1
ATOM 1645 C C . LEU A 1 209 ? 4.654 -7.679 -22.200 1.00 96.38 209 LEU A C 1
ATOM 1647 O O . LEU A 1 209 ? 4.019 -7.460 -23.235 1.00 96.38 209 LEU A O 1
ATOM 1651 N N . ASN A 1 210 ? 5.206 -8.861 -21.918 1.00 95.38 210 ASN A N 1
ATOM 1652 C CA . ASN A 1 210 ? 5.098 -10.054 -22.763 1.00 95.38 210 ASN A CA 1
ATOM 1653 C C . ASN A 1 210 ? 3.699 -10.693 -22.741 1.00 95.38 210 ASN A C 1
ATOM 1655 O O . ASN A 1 210 ? 3.415 -11.588 -23.538 1.00 95.38 210 ASN A O 1
ATOM 1659 N N . ILE A 1 211 ? 2.811 -10.254 -21.845 1.00 93.12 211 ILE A N 1
ATOM 1660 C CA . ILE A 1 211 ? 1.438 -10.754 -21.777 1.00 93.12 211 ILE A CA 1
ATOM 1661 C C . ILE A 1 211 ? 0.637 -10.172 -22.943 1.00 93.12 211 ILE A C 1
ATOM 1663 O O . ILE A 1 211 ? 0.235 -9.001 -22.945 1.00 93.12 211 ILE A O 1
ATOM 1667 N N . ASP A 1 212 ? 0.383 -11.018 -23.938 1.00 82.81 212 ASP A N 1
ATOM 1668 C CA . ASP A 1 212 ? -0.493 -10.679 -25.051 1.00 82.81 212 ASP A CA 1
ATOM 1669 C C . ASP A 1 212 ? -1.956 -10.697 -24.587 1.00 82.81 212 ASP A C 1
ATOM 1671 O O . ASP A 1 212 ? -2.493 -11.721 -24.161 1.00 82.81 212 ASP A O 1
ATOM 1675 N N . SER A 1 213 ? -2.577 -9.522 -24.557 1.00 79.88 213 SER A N 1
ATOM 1676 C CA . SER A 1 213 ? -3.944 -9.311 -24.078 1.00 79.88 213 SER A CA 1
ATOM 1677 C C . SER A 1 213 ? -4.471 -7.961 -24.582 1.00 79.88 213 SER A C 1
ATOM 1679 O O . SER A 1 213 ? -3.799 -7.287 -25.364 1.00 79.88 213 SER A O 1
ATOM 1681 N N . ARG A 1 214 ? -5.684 -7.582 -24.148 1.00 73.69 214 ARG A N 1
ATOM 1682 C CA . ARG A 1 214 ? -6.353 -6.299 -24.453 1.00 73.69 214 ARG A CA 1
ATOM 1683 C C . ARG A 1 214 ? -5.409 -5.094 -24.305 1.00 73.69 214 ARG A C 1
ATOM 1685 O O . ARG A 1 214 ? -4.417 -5.165 -23.592 1.00 73.69 214 ARG A O 1
ATOM 1692 N N . GLU A 1 215 ? -5.742 -3.962 -24.927 1.00 88.69 215 GLU A N 1
ATOM 1693 C CA . GLU A 1 215 ? -4.984 -2.721 -24.719 1.00 88.69 215 GLU A CA 1
ATOM 1694 C C . GLU A 1 215 ? -4.981 -2.330 -23.232 1.00 88.69 215 GLU A C 1
ATOM 1696 O O . GLU A 1 215 ? -6.025 -2.041 -22.646 1.00 88.69 215 GLU A O 1
ATOM 1701 N N . TYR A 1 216 ? -3.793 -2.337 -22.626 1.00 95.19 216 TYR A N 1
ATOM 1702 C CA . TYR A 1 216 ? -3.551 -1.866 -21.269 1.00 95.19 216 TYR A CA 1
ATOM 1703 C C . TYR A 1 216 ? -2.329 -0.952 -21.229 1.00 95.19 216 TYR A C 1
ATOM 1705 O O . TYR A 1 216 ? -1.447 -1.023 -22.089 1.00 95.19 216 TYR A O 1
ATOM 1713 N N . VAL A 1 217 ? -2.254 -0.125 -20.188 1.00 96.69 217 VAL A N 1
ATOM 1714 C CA . VAL A 1 217 ? -1.101 0.730 -19.914 1.00 96.69 217 VAL A CA 1
ATOM 1715 C C . VAL A 1 217 ? -0.663 0.569 -18.461 1.00 96.69 217 VAL A C 1
ATOM 1717 O O . VAL A 1 217 ? -1.460 0.670 -17.527 1.00 96.69 217 VAL A O 1
ATOM 1720 N N . ILE A 1 218 ? 0.632 0.328 -18.274 1.00 97.50 218 ILE A N 1
ATOM 1721 C CA . ILE A 1 218 ? 1.288 0.208 -16.978 1.00 97.50 218 ILE A CA 1
ATOM 1722 C C . ILE A 1 218 ? 1.751 1.586 -16.513 1.00 97.50 218 ILE A C 1
ATOM 1724 O O . ILE A 1 218 ? 2.506 2.279 -17.202 1.00 97.50 218 ILE A O 1
ATOM 1728 N N . ARG A 1 219 ? 1.337 1.974 -15.309 1.00 96.94 219 ARG A N 1
ATOM 1729 C CA . ARG A 1 219 ? 1.819 3.158 -14.602 1.00 96.94 219 ARG A CA 1
ATOM 1730 C C . ARG A 1 219 ? 2.775 2.736 -13.496 1.00 96.94 219 ARG A C 1
ATOM 1732 O O . ARG A 1 219 ? 2.418 1.945 -12.628 1.00 96.94 219 ARG A O 1
ATOM 1739 N N . LEU A 1 220 ? 3.975 3.303 -13.505 1.00 97.44 220 LEU A N 1
ATOM 1740 C CA . LEU A 1 220 ? 4.976 3.034 -12.480 1.00 97.44 220 LEU A CA 1
ATOM 1741 C C . LEU A 1 220 ? 4.825 3.999 -11.300 1.00 97.44 220 LEU A C 1
ATOM 1743 O O . LEU A 1 220 ? 4.627 5.207 -11.478 1.00 97.44 220 LEU A O 1
ATOM 1747 N N . GLY A 1 221 ? 4.917 3.441 -10.094 1.00 95.94 221 GLY A N 1
ATOM 1748 C CA . GLY A 1 221 ? 4.972 4.176 -8.839 1.00 95.94 221 GLY A CA 1
ATOM 1749 C C . GLY A 1 221 ? 6.263 4.979 -8.662 1.00 95.94 221 GLY A C 1
ATOM 1750 O O . GLY A 1 221 ? 7.100 5.089 -9.557 1.00 95.94 221 GLY A O 1
ATOM 1751 N N . GLN A 1 222 ? 6.409 5.570 -7.476 1.00 95.38 222 GLN A N 1
ATOM 1752 C CA . GLN A 1 222 ? 7.596 6.355 -7.145 1.00 95.38 222 GLN A CA 1
ATOM 1753 C C . GLN A 1 222 ? 8.848 5.482 -7.045 1.00 95.38 222 GLN A C 1
ATOM 1755 O O . GLN A 1 222 ? 8.776 4.328 -6.616 1.00 95.38 222 GLN A O 1
ATOM 1760 N N . MET A 1 223 ? 9.988 6.066 -7.388 1.00 96.12 223 MET A N 1
ATOM 1761 C CA . MET A 1 223 ? 11.278 5.390 -7.365 1.00 96.12 223 MET A CA 1
ATOM 1762 C C . MET A 1 223 ? 12.361 6.327 -6.833 1.00 96.12 223 MET A C 1
ATOM 1764 O O . MET A 1 223 ? 12.417 7.496 -7.224 1.00 96.12 223 MET A O 1
ATOM 1768 N N . ASN A 1 224 ? 13.231 5.832 -5.955 1.00 95.88 224 ASN A N 1
ATOM 1769 C CA . ASN A 1 224 ? 14.341 6.628 -5.438 1.00 95.88 224 ASN A CA 1
ATOM 1770 C C . ASN A 1 224 ? 15.460 6.760 -6.494 1.00 95.88 224 ASN A C 1
ATOM 1772 O O . ASN A 1 224 ? 15.969 5.736 -6.962 1.00 95.88 224 ASN A O 1
ATOM 1776 N N . PRO A 1 225 ? 15.910 7.983 -6.849 1.00 95.31 225 PRO A N 1
ATOM 1777 C CA . PRO A 1 225 ? 16.976 8.173 -7.837 1.00 95.31 225 PRO A CA 1
ATOM 1778 C C . PRO A 1 225 ? 18.276 7.432 -7.499 1.00 95.31 225 PRO A C 1
ATOM 1780 O O . PRO A 1 225 ? 18.954 6.972 -8.414 1.00 95.31 225 PRO A O 1
ATOM 1783 N N . ARG A 1 226 ? 18.602 7.251 -6.212 1.00 94.56 226 ARG A N 1
ATOM 1784 C CA . ARG A 1 226 ? 19.786 6.498 -5.757 1.00 94.56 226 ARG A CA 1
ATOM 1785 C C . ARG A 1 226 ? 19.789 5.046 -6.242 1.00 94.56 226 ARG A C 1
ATOM 1787 O O . ARG A 1 226 ? 20.856 4.477 -6.455 1.00 94.56 226 ARG A O 1
ATOM 1794 N N . HIS A 1 227 ? 18.611 4.457 -6.419 1.00 96.88 227 HIS A N 1
ATOM 1795 C CA . HIS A 1 227 ? 18.459 3.068 -6.835 1.00 96.88 227 HIS A CA 1
ATOM 1796 C C . HIS A 1 227 ? 18.218 2.935 -8.341 1.00 96.88 227 HIS A C 1
ATOM 1798 O O . HIS A 1 227 ? 18.812 2.053 -8.958 1.00 96.88 227 HIS A O 1
ATOM 1804 N N . ILE A 1 228 ? 17.447 3.845 -8.950 1.00 95.94 228 ILE A N 1
ATOM 1805 C CA . ILE A 1 228 ? 17.137 3.811 -10.394 1.00 95.94 228 ILE A CA 1
ATOM 1806 C C . ILE A 1 228 ? 18.399 3.808 -11.260 1.00 95.94 228 ILE A C 1
ATOM 1808 O O . ILE A 1 228 ? 18.442 3.111 -12.269 1.00 95.94 228 ILE A O 1
ATOM 1812 N N . VAL A 1 229 ? 19.432 4.567 -10.878 1.00 95.94 229 VAL A N 1
ATOM 1813 C CA . VAL A 1 229 ? 20.679 4.685 -11.660 1.00 95.94 229 VAL A CA 1
ATOM 1814 C C . VAL A 1 229 ? 21.348 3.341 -11.966 1.00 95.94 229 VAL A C 1
ATOM 1816 O O . VAL A 1 229 ? 22.082 3.250 -12.941 1.00 95.94 229 VAL A O 1
ATOM 1819 N N . ASN A 1 230 ? 21.072 2.294 -11.183 1.00 97.31 230 ASN A N 1
ATOM 1820 C CA . ASN A 1 230 ? 21.659 0.965 -11.371 1.00 97.31 230 ASN A CA 1
ATOM 1821 C C . ASN A 1 230 ? 21.049 0.176 -12.545 1.00 97.31 230 ASN A C 1
ATOM 1823 O O . ASN A 1 230 ? 21.622 -0.829 -12.948 1.00 97.31 230 ASN A O 1
ATOM 1827 N N . PHE A 1 231 ? 19.895 0.597 -13.071 1.00 97.00 231 PHE A N 1
ATOM 1828 C CA . PHE A 1 231 ? 19.185 -0.065 -14.178 1.00 97.00 231 PHE A CA 1
ATOM 1829 C C . PHE A 1 231 ? 18.467 0.957 -15.081 1.00 97.00 231 PHE A C 1
ATOM 1831 O O . PHE A 1 231 ? 17.442 0.673 -15.703 1.00 97.00 231 PHE A O 1
ATOM 1838 N N . LEU A 1 232 ? 18.981 2.191 -15.127 1.00 95.94 232 LEU A N 1
ATOM 1839 C CA . LEU A 1 232 ? 18.324 3.311 -15.800 1.00 95.94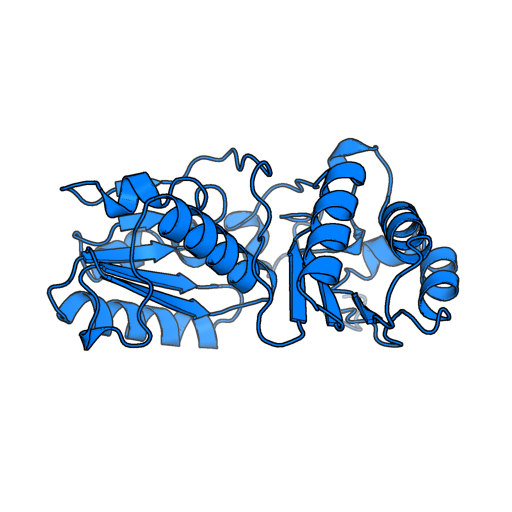 232 LEU A CA 1
ATOM 1840 C C . LEU A 1 232 ? 18.135 3.059 -17.302 1.00 95.94 232 LEU A C 1
ATOM 1842 O O . LEU A 1 232 ? 17.068 3.368 -17.829 1.00 95.94 232 LEU A O 1
ATOM 1846 N N . ASP A 1 233 ? 19.128 2.479 -17.977 1.00 97.00 233 ASP A N 1
ATOM 1847 C CA . ASP A 1 233 ? 19.052 2.199 -19.415 1.00 97.00 233 ASP A CA 1
ATOM 1848 C C . ASP A 1 233 ? 17.959 1.169 -19.742 1.00 97.00 233 ASP A C 1
ATOM 1850 O O . ASP A 1 233 ? 17.161 1.388 -20.659 1.00 97.00 233 ASP A O 1
ATOM 1854 N N . ASP A 1 234 ? 17.847 0.107 -18.936 1.00 97.44 234 ASP A N 1
ATOM 1855 C CA . ASP A 1 234 ? 16.778 -0.890 -19.059 1.00 97.44 234 ASP A CA 1
ATOM 1856 C C . ASP A 1 234 ? 15.405 -0.249 -18.836 1.00 97.44 234 ASP A C 1
ATOM 1858 O O . ASP A 1 234 ? 14.469 -0.454 -19.614 1.00 97.44 234 ASP A O 1
ATOM 1862 N N . LEU A 1 235 ? 15.285 0.596 -17.807 1.00 96.50 235 LEU A N 1
ATOM 1863 C CA . LEU A 1 235 ? 14.049 1.318 -17.518 1.00 96.50 235 LEU A CA 1
ATOM 1864 C C . LEU A 1 235 ? 13.657 2.262 -18.668 1.00 96.50 235 LEU A C 1
ATOM 1866 O O . LEU A 1 235 ? 12.481 2.329 -19.037 1.00 96.50 235 LEU A O 1
ATOM 1870 N N . ILE A 1 236 ? 14.622 2.967 -19.266 1.00 95.94 236 ILE A N 1
ATOM 1871 C CA . ILE A 1 236 ? 14.395 3.832 -20.434 1.00 95.94 236 ILE A CA 1
ATOM 1872 C C . ILE A 1 236 ? 13.914 3.006 -21.630 1.00 95.94 236 ILE A C 1
ATOM 1874 O O . ILE A 1 236 ? 13.002 3.442 -22.339 1.00 95.94 236 ILE A O 1
ATOM 1878 N N . ALA A 1 237 ? 14.502 1.833 -21.873 1.00 97.00 237 ALA A N 1
ATOM 1879 C CA . ALA A 1 237 ? 14.067 0.941 -22.944 1.00 97.00 237 ALA A CA 1
ATOM 1880 C C . ALA A 1 237 ? 12.621 0.465 -22.726 1.00 97.00 237 ALA A C 1
ATOM 1882 O O . ALA A 1 237 ? 11.806 0.543 -23.647 1.00 97.00 237 ALA A O 1
ATOM 1883 N N . ILE A 1 238 ? 12.279 0.072 -21.497 1.00 96.88 238 ILE A N 1
ATOM 1884 C CA . ILE A 1 238 ? 10.934 -0.378 -21.113 1.00 96.88 238 ILE A CA 1
ATOM 1885 C C . ILE A 1 238 ? 9.888 0.731 -21.293 1.00 96.88 238 ILE A C 1
ATOM 1887 O O . ILE A 1 238 ? 8.833 0.497 -21.878 1.00 96.88 238 ILE A O 1
ATOM 1891 N N . ILE A 1 239 ? 10.172 1.960 -20.853 1.00 95.62 239 ILE A N 1
ATOM 1892 C CA . ILE A 1 239 ? 9.209 3.080 -20.904 1.00 95.62 239 ILE A CA 1
ATOM 1893 C C . ILE A 1 239 ? 8.914 3.553 -22.334 1.00 95.62 239 ILE A C 1
ATOM 1895 O O . ILE A 1 239 ? 7.894 4.198 -22.584 1.00 95.62 239 ILE A O 1
ATOM 1899 N N . LYS A 1 240 ? 9.772 3.224 -23.307 1.00 95.25 240 LYS A N 1
ATOM 1900 C CA . LYS A 1 240 ? 9.477 3.478 -24.726 1.00 95.25 240 LYS A CA 1
ATOM 1901 C C . LYS A 1 240 ? 8.338 2.600 -25.254 1.00 95.25 240 LYS A C 1
ATOM 1903 O O . LYS A 1 240 ? 7.758 2.953 -26.283 1.00 95.25 240 LYS A O 1
ATOM 1908 N N . ASN A 1 241 ? 8.007 1.498 -24.578 1.00 95.19 241 ASN A N 1
ATOM 1909 C CA . ASN A 1 241 ? 6.890 0.637 -24.947 1.00 95.19 241 ASN A CA 1
ATOM 1910 C C . ASN A 1 241 ? 5.551 1.402 -24.815 1.00 95.19 241 ASN A C 1
ATOM 1912 O O . ASN A 1 241 ? 5.313 2.033 -23.785 1.00 95.19 241 ASN A O 1
ATOM 1916 N N . PRO A 1 242 ? 4.650 1.350 -25.816 1.00 94.06 242 PRO A N 1
ATOM 1917 C CA . PRO A 1 242 ? 3.361 2.050 -25.765 1.00 94.06 242 PRO A CA 1
ATOM 1918 C C . PRO A 1 242 ? 2.440 1.577 -24.631 1.00 94.06 242 PRO A C 1
ATOM 1920 O O . PRO A 1 242 ? 1.575 2.337 -24.201 1.00 94.06 242 PRO A O 1
ATOM 1923 N N . LYS A 1 243 ? 2.644 0.359 -24.113 1.00 95.62 243 LYS A N 1
ATOM 1924 C CA . LYS A 1 243 ? 1.927 -0.187 -22.952 1.00 95.62 243 LYS A CA 1
ATOM 1925 C C . LYS A 1 243 ? 2.474 0.329 -21.612 1.00 95.62 243 LYS A C 1
ATOM 1927 O O . LYS A 1 243 ? 2.099 -0.194 -20.566 1.00 95.62 243 LYS A O 1
ATOM 1932 N N . VAL A 1 244 ? 3.356 1.331 -21.598 1.00 96.94 244 VAL A N 1
ATOM 1933 C CA . VAL A 1 244 ? 3.882 1.960 -20.377 1.00 96.94 244 VAL A CA 1
ATOM 1934 C C . VAL A 1 244 ? 3.668 3.470 -20.444 1.00 96.94 244 VAL A C 1
ATOM 1936 O O . VAL A 1 244 ? 3.940 4.115 -21.457 1.00 96.94 244 VAL A O 1
ATOM 1939 N N . TYR A 1 245 ? 3.196 4.067 -19.349 1.00 95.62 245 TYR A N 1
ATOM 1940 C CA . TYR A 1 245 ? 3.116 5.522 -19.253 1.00 95.62 245 TYR A CA 1
ATOM 1941 C C . TYR A 1 245 ? 4.511 6.138 -19.370 1.00 95.62 245 TYR A C 1
ATOM 1943 O O . TYR A 1 245 ? 5.432 5.780 -18.637 1.00 95.62 245 TYR A O 1
ATOM 1951 N N . LYS A 1 246 ? 4.635 7.165 -20.215 1.00 94.31 246 LYS A N 1
ATOM 1952 C CA . LYS A 1 246 ? 5.842 7.996 -20.344 1.00 94.31 246 LYS A CA 1
ATOM 1953 C C . LYS A 1 246 ? 5.955 8.989 -19.181 1.00 94.31 246 LYS A C 1
ATOM 1955 O O . LYS A 1 246 ? 5.971 10.201 -19.376 1.00 94.31 246 LYS A O 1
ATOM 1960 N N . HIS A 1 247 ? 5.953 8.465 -17.961 1.00 92.19 247 HIS A N 1
ATOM 1961 C CA . HIS A 1 247 ? 5.951 9.225 -16.720 1.00 92.19 247 HIS A CA 1
ATOM 1962 C C . HIS A 1 247 ? 6.791 8.505 -15.665 1.00 92.19 247 HIS A C 1
ATOM 1964 O O . HIS A 1 247 ? 6.570 7.329 -15.377 1.00 92.19 247 HIS A O 1
ATOM 1970 N N . LEU A 1 248 ? 7.691 9.251 -15.028 1.00 92.75 248 LEU A N 1
ATOM 1971 C CA . LEU A 1 248 ? 8.519 8.786 -13.924 1.00 92.75 248 LEU A CA 1
ATOM 1972 C C . LEU A 1 248 ? 8.353 9.721 -12.728 1.00 92.75 248 LEU A C 1
ATOM 1974 O O . LEU A 1 248 ? 8.601 10.920 -12.831 1.00 92.75 248 LEU A O 1
ATOM 1978 N N . HIS A 1 249 ? 7.961 9.166 -11.582 1.00 94.81 249 HIS A N 1
ATOM 1979 C CA . HIS A 1 249 ? 7.912 9.904 -10.325 1.00 94.81 249 HIS A CA 1
ATOM 1980 C C . HIS A 1 249 ? 9.202 9.655 -9.539 1.00 94.81 249 HIS A C 1
ATOM 1982 O O . HIS A 1 249 ? 9.333 8.647 -8.846 1.00 94.81 249 HIS A O 1
ATOM 1988 N N . ILE A 1 250 ? 10.155 10.579 -9.673 1.00 95.44 250 ILE A N 1
ATOM 1989 C CA . ILE A 1 250 ? 11.495 10.480 -9.082 1.00 95.44 250 ILE A CA 1
ATOM 1990 C C . ILE A 1 250 ? 11.693 11.654 -8.119 1.00 95.44 250 ILE A C 1
ATOM 1992 O O . ILE A 1 250 ? 12.101 12.740 -8.538 1.00 95.44 250 ILE A O 1
ATOM 1996 N N . PRO A 1 251 ? 11.359 11.495 -6.832 1.00 93.62 251 PRO A N 1
ATOM 1997 C CA . PRO A 1 251 ? 11.479 12.581 -5.878 1.00 93.62 251 PRO A CA 1
ATOM 1998 C C . PRO A 1 251 ? 12.945 12.711 -5.416 1.00 93.62 251 PRO A C 1
ATOM 2000 O O . PRO A 1 251 ? 13.414 11.965 -4.560 1.00 93.62 251 PRO A O 1
ATOM 2003 N N . VAL A 1 252 ? 13.669 13.678 -5.997 1.00 93.62 252 VAL A N 1
ATOM 2004 C CA . VAL A 1 252 ? 15.107 13.943 -5.745 1.00 93.62 252 VAL A CA 1
ATOM 2005 C C . VAL A 1 252 ? 15.384 14.515 -4.347 1.00 93.62 252 VAL A C 1
ATOM 2007 O O . VAL A 1 252 ? 16.484 14.382 -3.825 1.00 93.62 252 VAL A O 1
ATOM 2010 N N . GLN A 1 253 ? 14.364 15.085 -3.700 1.00 93.50 253 GLN A N 1
ATOM 2011 C CA . GLN A 1 253 ? 14.393 15.702 -2.362 1.00 93.50 253 GLN A CA 1
ATOM 2012 C C . GLN A 1 253 ? 15.200 17.005 -2.261 1.00 93.50 253 GLN A C 1
ATOM 2014 O O . GLN A 1 253 ? 14.667 17.997 -1.771 1.00 93.50 253 GLN A O 1
ATOM 2019 N N . SER A 1 254 ? 16.452 17.030 -2.724 1.00 93.50 254 SER A N 1
ATOM 2020 C CA . SER A 1 254 ? 17.341 18.198 -2.662 1.00 93.50 254 SER A CA 1
ATOM 2021 C C . SER A 1 254 ? 18.220 18.295 -3.910 1.00 93.50 254 SER A C 1
ATOM 2023 O O . SER A 1 254 ? 18.655 17.284 -4.448 1.00 93.50 254 SER A O 1
ATOM 2025 N N . GLY A 1 255 ? 18.498 19.521 -4.359 1.00 94.50 255 GLY A N 1
ATOM 2026 C CA . GLY A 1 255 ? 19.493 19.822 -5.399 1.00 94.50 255 GLY A CA 1
ATOM 2027 C C . GLY A 1 255 ? 20.836 20.305 -4.838 1.00 94.50 255 GLY A C 1
ATOM 2028 O O . GLY A 1 255 ? 21.666 20.816 -5.585 1.00 94.50 255 GLY A O 1
ATOM 2029 N N . SER A 1 256 ? 21.026 20.211 -3.521 1.00 94.81 256 SER A N 1
ATOM 2030 C CA . SER A 1 256 ? 22.244 20.612 -2.819 1.00 94.81 256 SER A CA 1
ATOM 2031 C C . SER A 1 256 ? 23.036 19.378 -2.395 1.00 94.81 256 SER A C 1
ATOM 2033 O O . SER A 1 256 ? 22.474 18.450 -1.823 1.00 94.81 256 SER A O 1
ATOM 2035 N N . ASN A 1 257 ? 24.351 19.398 -2.635 1.00 91.56 257 ASN A N 1
ATOM 2036 C CA . ASN A 1 257 ? 25.276 18.383 -2.114 1.00 91.56 257 ASN A CA 1
ATOM 2037 C C . ASN A 1 257 ? 25.426 18.451 -0.581 1.00 91.56 257 ASN A C 1
ATOM 2039 O O . ASN A 1 257 ? 25.891 17.488 0.023 1.00 91.56 257 ASN A O 1
ATOM 2043 N N . LYS A 1 258 ? 25.099 19.603 0.020 1.00 85.75 258 LYS A N 1
ATOM 2044 C CA . LYS A 1 258 ? 24.950 19.785 1.472 1.00 85.75 258 LYS A CA 1
ATOM 2045 C C . LYS A 1 258 ? 23.533 19.423 1.886 1.00 85.75 258 LYS A C 1
ATOM 2047 O O . LYS A 1 258 ? 23.393 18.757 2.928 1.00 85.75 258 LYS A O 1
#

InterPro domains:
  IPR007197 Radical SAM [PS51918] (128-258)
  IPR007197 Radical SAM [SFLDS00029] (137-258)
  IPR013848 Methylthiotransferase, N-terminal [PF00919] (3-94)
  IPR013848 Methylthiotransferase, N-terminal [PS51449] (2-112)
  IPR023404 Radical SAM, alpha/beta horseshoe [G3DSA:3.80.30.20] (130-258)
  IPR038135 Methylthiotransferase, N-terminal domain superfamily [G3DSA:3.40.50.12160] (2-125)
  IPR058240 Radical SAM superfamily [SSF102114] (115-258)

Foldseek 3Di:
DAEEEEAFEDDLLLVFLVLLLVVLCVVVPYHYDHDLVPGQEYEYRYDDFDPVRVVVVLVVLLVSVVVVHAAEYEYLCCQVPVPSSVVSPVQYAYYASLRSNVVVVCVPDPGHYYHDDPHRPPVTTRLDADPQEEETEFWEADPDDPPSGSSCRRTNDIDGDDLVVSLVSLVSSVVVRHAEYEYDYPALLCHCCVPPVDRCSLVSLVSSVPDPHPHHAYEYYAHEPVRCVVCVVSVVVSCVDPNYDVDYHYCPPDPDPD

pLDDT: mean 93.39, std 6.76, range [52.69, 98.56]

Secondary structure (DSSP, 8-state):
--EEEEEE-SSHHHHHHHHHHHHHHHHTTPEEESSTTT-SEEEEE---SSHHHHHHHHHHHHHHHTTSSEEEEESHHHHH-HHHHHHH-TT-EEE-GGGGGGHHHHHH-SS--EE--S---TT------BTTEEEEE-EES-S---TT-THHHHS-S-EEPPHHHHHHHHHHHHHTT--EEEEE-SSSTTTTHHHHSS--HHHHHHHHHT---SS-EEEE-B--HHHHTTSHHHHHHHHTSTTB-S--B-----S---

Sequence (258 aa):
MTKIYIETYGCAVNKADSLIMKTILIEKGYEIVDTPEEANIIIVNTCVVRYDTEVRMFKRIDQLSKLGKKLIVAGCITKVYPYRIRSLSQSISLIAPQSINRVIEAVESQQPVSLFDEYKSFQVLPDIVEGIRATIPVAEGCLDECSFCVVKIARPHLRSVPIEKVVSVFKRALEKGAVEIEITAQDLAVYGYDIYSRYALPDLLNELLNIDSREYVIRLGQMNPRHIVNFLDDLIAIIKNPKVYKHLHIPVQSGSNK

Radius of gyration: 18.77 Å; chains: 1; bounding box: 51×36×50 Å

Organism: NCBI:txid334771